Protein AF-A0A1H6V6Z2-F1 (afdb_monomer)

InterPro domains:
  IPR006120 Resolvase, HTH domain [PF02796] (132-165)

Foldseek 3Di:
DVVVVVVVVVVVVVVVVVVVVVVVVVVVVVVVCVVVCVVVPPPPPPPVVPPPPVLVLQQLVLLLADPVVLLVVVVVVVVVVDDLVVSCVSSVHDSVVSVVLVPDDPVVNCVVPPPPVVVVVVVQLVVLVVLLVVLCVCVVVPDDLVRSCVVSVHDSVVSVQSNDPPRDSDDPCVVPDDDDLCNVCVVVLVVCSSVPDDLVVSVVVVVVVPRPDDSVVSVVVSNVSSVVVVVVVD

Sequence (234 aa):
MQSLKKVIRLLIINKLLEFVLMILLKDYCKVFLMNYLHTRITIEADFVENVNLEEKSLQLQNRLLTLESKMEKAKELLQAGLNKHQIYKQLSIGFYVFNKLIGMAEDEQEAYFKNSGQAKHEEKTTRKLILIDEVRKAHNSGHSMRQIAKKFEISRQNVSRYLRDDVIVIHGSYGTKRKSILDSYLNGIDVLINQGYTCNRIEKIIRQKGCTGSSTLLRHYRSKLKKFYMKNII

Solvent-accessible surface area (backbone atoms only — not comparable to full-atom values): 13736 Å² total; per-residue (Å²): 118,69,65,62,56,52,53,53,50,51,54,50,51,52,54,51,50,52,51,52,51,50,52,52,48,52,54,49,51,50,53,51,48,51,57,54,44,66,71,68,53,74,71,74,70,75,67,70,80,77,62,52,68,62,58,58,49,50,45,51,53,39,67,46,50,42,73,66,61,48,48,53,51,46,52,54,42,47,74,73,69,52,55,71,73,57,50,32,62,62,50,70,44,58,66,68,60,50,53,54,56,72,70,43,56,70,71,55,45,53,61,69,68,51,54,66,71,58,54,53,48,52,53,53,48,53,55,51,50,54,51,35,52,51,52,43,51,43,43,75,73,69,46,50,62,69,57,48,19,65,75,69,77,43,54,57,66,55,48,59,49,49,67,42,93,82,61,71,87,69,60,90,63,64,91,63,75,81,90,53,86,58,63,88,45,42,74,63,48,51,53,42,50,75,74,62,55,50,71,72,58,50,49,54,56,45,41,76,72,69,51,86,67,59,75,64,58,57,52,53,49,52,58,48,48,22,55,50,56,55,69,74,75,113

Structure (mmCIF, N/CA/C/O backbone):
data_AF-A0A1H6V6Z2-F1
#
_entry.id   AF-A0A1H6V6Z2-F1
#
loop_
_atom_site.group_PDB
_atom_site.id
_atom_site.type_symbol
_atom_site.label_atom_id
_atom_site.label_alt_id
_atom_site.label_comp_id
_atom_site.label_asym_id
_atom_site.label_entity_id
_atom_site.label_seq_id
_atom_site.pdbx_PDB_ins_code
_atom_site.Cartn_x
_atom_site.Cartn_y
_atom_site.Cartn_z
_atom_site.occupancy
_atom_site.B_iso_or_equiv
_atom_site.auth_seq_id
_atom_site.auth_comp_id
_atom_site.auth_asym_id
_atom_site.auth_atom_id
_atom_site.pdbx_PDB_model_num
ATOM 1 N N . MET A 1 1 ? 15.887 30.435 73.845 1.00 57.19 1 MET A N 1
ATOM 2 C CA . MET A 1 1 ? 15.690 30.324 72.373 1.00 57.19 1 MET A CA 1
ATOM 3 C C . MET A 1 1 ? 15.500 28.892 71.846 1.00 57.19 1 MET A C 1
ATOM 5 O O . MET A 1 1 ? 14.792 28.733 70.858 1.00 57.19 1 MET A O 1
ATOM 9 N N . GLN A 1 2 ? 16.093 27.849 72.449 1.00 58.38 2 GLN A N 1
ATOM 10 C CA . GLN A 1 2 ? 15.950 26.456 71.971 1.00 58.38 2 GLN A CA 1
ATOM 11 C C . GLN A 1 2 ? 14.560 25.829 72.211 1.00 58.38 2 GLN A C 1
ATOM 13 O O . GLN A 1 2 ? 14.108 25.049 71.374 1.00 58.38 2 GLN A O 1
ATOM 18 N N . SER A 1 3 ? 13.849 26.192 73.287 1.00 64.38 3 SER A N 1
ATOM 19 C CA . SER A 1 3 ? 12.515 25.635 73.580 1.00 64.38 3 SER A CA 1
ATOM 20 C C . SER A 1 3 ? 11.451 26.082 72.569 1.00 64.38 3 SER A C 1
ATOM 22 O O . SER A 1 3 ? 10.705 25.251 72.060 1.00 64.38 3 SER A O 1
ATOM 24 N N . LEU A 1 4 ? 11.448 27.364 72.184 1.00 67.44 4 LEU A N 1
ATOM 25 C CA . LEU A 1 4 ? 10.490 27.925 71.223 1.00 67.44 4 LEU A CA 1
ATOM 26 C C . LEU A 1 4 ? 10.612 27.279 69.830 1.00 67.44 4 LEU A C 1
ATOM 28 O O . LEU A 1 4 ? 9.612 26.925 69.213 1.00 67.44 4 LEU A O 1
ATOM 32 N N . LYS A 1 5 ? 11.847 27.041 69.357 1.00 70.88 5 LYS A N 1
ATOM 33 C CA . LYS A 1 5 ? 12.103 26.344 68.080 1.00 70.88 5 LYS A CA 1
ATOM 34 C C . LYS A 1 5 ? 11.586 24.900 68.087 1.00 70.88 5 LYS A C 1
ATOM 36 O O . LYS A 1 5 ? 11.158 24.406 67.045 1.00 70.88 5 LYS A O 1
ATOM 41 N N . LYS A 1 6 ? 11.612 24.226 69.242 1.00 73.44 6 LYS A N 1
ATOM 42 C CA . LYS A 1 6 ? 11.109 22.852 69.400 1.00 73.44 6 LYS A CA 1
ATOM 43 C C . LYS A 1 6 ? 9.578 22.808 69.352 1.00 73.44 6 LYS A C 1
ATOM 45 O O . LYS A 1 6 ? 9.028 21.958 68.660 1.00 73.44 6 LYS A O 1
ATOM 50 N N . VAL A 1 7 ? 8.911 23.767 69.999 1.00 74.25 7 VAL A N 1
ATOM 51 C CA . VAL A 1 7 ? 7.443 23.914 69.968 1.00 74.25 7 VAL A CA 1
ATOM 52 C C . VAL A 1 7 ? 6.944 24.235 68.556 1.00 74.25 7 VAL A C 1
ATOM 54 O O . VAL A 1 7 ? 6.021 23.587 68.070 1.00 74.25 7 VAL A O 1
ATOM 57 N N . ILE A 1 8 ? 7.604 25.159 67.848 1.00 77.38 8 ILE A N 1
ATOM 58 C CA . ILE A 1 8 ? 7.244 25.504 66.463 1.00 77.38 8 ILE A CA 1
ATOM 59 C C . ILE A 1 8 ? 7.430 24.301 65.524 1.00 77.38 8 ILE A C 1
ATOM 61 O O . ILE A 1 8 ? 6.558 24.029 64.703 1.00 77.38 8 ILE A O 1
ATOM 65 N N . ARG A 1 9 ? 8.518 23.526 65.666 1.00 75.44 9 ARG A N 1
ATOM 66 C CA . ARG A 1 9 ? 8.711 22.291 64.880 1.00 75.44 9 ARG A CA 1
ATOM 67 C C . ARG A 1 9 ? 7.605 21.263 65.122 1.00 75.44 9 ARG A C 1
ATOM 69 O O . ARG A 1 9 ? 7.136 20.670 64.159 1.00 75.44 9 ARG A O 1
ATOM 76 N N . LEU A 1 10 ? 7.180 21.068 66.371 1.00 74.00 10 LEU A N 1
ATOM 77 C CA . LEU A 1 10 ? 6.092 20.143 66.709 1.00 74.00 10 LEU A CA 1
ATOM 78 C C . LEU A 1 10 ? 4.754 20.577 66.095 1.00 74.00 10 LEU A C 1
ATOM 80 O O . LEU A 1 10 ? 4.045 19.744 65.537 1.00 74.00 10 LEU A O 1
ATOM 84 N N . LEU A 1 11 ? 4.442 21.876 66.115 1.00 74.38 11 LEU A N 1
ATOM 85 C CA . LEU A 1 11 ? 3.233 22.416 65.482 1.00 74.38 11 LEU A CA 1
ATOM 86 C C . LEU A 1 11 ? 3.236 22.233 63.957 1.00 74.38 11 LEU A C 1
ATOM 88 O O . LEU A 1 11 ? 2.216 21.859 63.383 1.00 74.38 11 LEU A O 1
ATOM 92 N N . ILE A 1 12 ? 4.383 22.446 63.302 1.00 78.81 12 ILE A N 1
ATOM 93 C CA . ILE A 1 12 ? 4.530 22.238 61.853 1.00 78.81 12 ILE A CA 1
ATOM 94 C C . ILE A 1 12 ? 4.372 20.755 61.496 1.00 78.81 12 ILE A C 1
ATOM 96 O O . ILE A 1 12 ? 3.673 20.432 60.540 1.00 78.81 12 ILE A O 1
ATOM 100 N N . ILE A 1 13 ? 4.981 19.852 62.271 1.00 79.81 13 ILE A N 1
ATOM 101 C CA . ILE A 1 13 ? 4.858 18.403 62.055 1.00 79.81 13 ILE A CA 1
ATOM 102 C C . ILE A 1 13 ? 3.400 17.958 62.205 1.00 79.81 13 ILE A C 1
ATOM 104 O O . ILE A 1 13 ? 2.910 17.245 61.335 1.00 79.81 13 ILE A O 1
ATOM 108 N N . ASN A 1 14 ? 2.684 18.425 63.233 1.00 78.25 14 ASN A N 1
ATOM 109 C CA . ASN A 1 14 ? 1.263 18.106 63.409 1.00 78.25 14 ASN A CA 1
ATOM 110 C C . ASN A 1 14 ? 0.402 18.619 62.245 1.00 78.25 14 ASN A C 1
ATOM 112 O O . ASN A 1 14 ? -0.408 17.864 61.715 1.00 78.25 14 ASN A O 1
ATOM 116 N N . LYS A 1 15 ? 0.625 19.855 61.780 1.00 77.94 15 LYS A N 1
ATOM 117 C CA . LYS A 1 15 ? -0.070 20.414 60.604 1.00 77.94 15 LYS A CA 1
ATOM 118 C C . LYS A 1 15 ? 0.198 19.621 59.321 1.00 77.94 15 LYS A C 1
ATOM 120 O O . LYS A 1 15 ? -0.709 19.424 58.517 1.00 77.94 15 LYS A O 1
ATOM 125 N N . LEU A 1 16 ? 1.434 19.164 59.115 1.00 77.44 16 LEU A N 1
ATOM 126 C CA . LEU A 1 16 ? 1.786 18.317 57.972 1.00 77.44 16 LEU A CA 1
ATOM 127 C C . LEU A 1 16 ? 1.135 16.932 58.079 1.00 77.44 16 LEU A C 1
ATOM 129 O O . LEU A 1 16 ? 0.669 16.405 57.072 1.00 77.44 16 LEU A O 1
ATOM 133 N N . LEU A 1 17 ? 1.054 16.371 59.288 1.00 77.69 17 LEU A N 1
ATOM 134 C CA . LEU A 1 17 ? 0.390 15.094 59.541 1.00 77.69 17 LEU A CA 1
ATOM 135 C C . LEU A 1 17 ? -1.114 15.174 59.237 1.00 77.69 17 LEU A C 1
ATOM 137 O O . LEU A 1 17 ? -1.637 14.298 58.552 1.00 77.69 17 LEU A O 1
ATOM 141 N N . GLU A 1 18 ? -1.786 16.247 59.673 1.00 79.38 18 GLU A N 1
ATOM 142 C CA . GLU A 1 18 ? -3.191 16.535 59.340 1.00 79.38 18 GLU A CA 1
ATOM 143 C C . GLU A 1 18 ? -3.407 16.606 57.822 1.00 79.38 18 GLU A C 1
ATOM 145 O O . GLU A 1 18 ? -4.351 16.016 57.298 1.00 79.38 18 GLU A O 1
ATOM 150 N N . PHE A 1 19 ? -2.507 17.278 57.098 1.00 78.25 19 PHE A N 1
ATOM 151 C CA . PHE A 1 19 ? -2.602 17.417 55.644 1.00 78.25 19 PHE A CA 1
ATOM 152 C C . PHE A 1 19 ? -2.424 16.077 54.914 1.00 78.25 19 PHE A C 1
ATOM 154 O O . PHE A 1 19 ? -3.176 15.769 53.989 1.00 78.25 19 PHE A O 1
ATOM 161 N N . VAL A 1 20 ? -1.475 15.246 55.357 1.00 76.19 20 VAL A N 1
ATOM 162 C CA . VAL A 1 20 ? -1.258 13.896 54.809 1.00 76.19 20 VAL A CA 1
ATOM 163 C C . VAL A 1 20 ? -2.456 12.987 55.087 1.00 76.19 20 VAL A C 1
ATOM 165 O O . VAL A 1 20 ? -2.902 12.282 54.184 1.00 76.19 20 VAL A O 1
ATOM 168 N N . LEU A 1 21 ? -3.031 13.047 56.292 1.00 74.12 21 LEU A N 1
ATOM 169 C CA . LEU A 1 21 ? -4.271 12.341 56.638 1.00 74.12 21 LEU A CA 1
ATOM 170 C C . LEU A 1 21 ? -5.431 12.751 55.727 1.00 74.12 21 LEU A C 1
ATOM 172 O O . LEU A 1 21 ? -6.196 11.900 55.280 1.00 74.12 21 LEU A O 1
ATOM 176 N N . MET A 1 22 ? -5.528 14.037 55.392 1.00 74.50 22 MET A N 1
ATOM 177 C CA . MET A 1 22 ? -6.546 14.544 54.476 1.00 74.50 22 MET A CA 1
ATOM 178 C C . MET A 1 22 ? -6.357 14.046 53.033 1.00 74.50 22 MET A C 1
ATOM 180 O O . MET A 1 22 ? -7.340 13.722 52.364 1.00 74.50 22 MET A O 1
ATOM 184 N N . ILE A 1 23 ? -5.112 13.950 52.552 1.00 72.75 23 ILE A N 1
ATOM 185 C CA . ILE A 1 23 ? -4.794 13.371 51.233 1.00 72.75 23 ILE A CA 1
ATOM 186 C C . ILE A 1 23 ? -5.150 11.883 51.206 1.00 72.75 23 ILE A C 1
ATOM 188 O O . ILE A 1 23 ? -5.848 11.437 50.296 1.00 72.75 23 ILE A O 1
ATOM 192 N N . LEU A 1 24 ? -4.739 11.135 52.233 1.00 75.44 24 LEU A N 1
ATOM 193 C CA . LEU A 1 24 ? -5.040 9.708 52.364 1.00 75.44 24 LEU A CA 1
ATOM 194 C C . LEU A 1 24 ? -6.549 9.453 52.419 1.00 75.44 24 LEU A C 1
ATOM 196 O O . LEU A 1 24 ? -7.043 8.543 51.756 1.00 75.44 24 LEU A O 1
ATOM 200 N N . LEU A 1 25 ? -7.295 10.286 53.149 1.00 80.88 25 LEU A N 1
ATOM 201 C CA . LEU A 1 25 ? -8.751 10.204 53.204 1.00 80.88 25 LEU A CA 1
ATOM 202 C C . LEU A 1 25 ? -9.379 10.481 51.834 1.00 80.88 25 LEU A C 1
ATOM 204 O O . LEU A 1 25 ? -10.297 9.774 51.433 1.00 80.88 25 LEU A O 1
ATOM 208 N N . LYS A 1 26 ? -8.877 11.467 51.081 1.00 82.06 26 LYS A N 1
ATOM 209 C CA . LYS A 1 26 ? -9.370 11.774 49.731 1.00 82.06 26 LYS A CA 1
ATOM 210 C C . LYS A 1 26 ? -9.155 10.605 48.768 1.00 82.06 26 LYS A C 1
ATOM 212 O O . LYS A 1 26 ? -10.071 10.264 48.017 1.00 82.06 26 LYS A O 1
ATOM 217 N N . ASP A 1 27 ? -7.977 9.990 48.796 1.00 74.62 27 ASP A N 1
ATOM 218 C CA . ASP A 1 27 ? -7.656 8.850 47.936 1.00 74.62 27 ASP A CA 1
ATOM 219 C C . ASP A 1 27 ? -8.472 7.613 48.322 1.00 74.62 27 ASP A C 1
ATOM 221 O O . ASP A 1 27 ? -9.031 6.945 47.448 1.00 74.62 27 ASP A O 1
ATOM 225 N N . TYR A 1 28 ? -8.644 7.368 49.623 1.00 79.12 28 TYR A N 1
ATOM 226 C CA . TYR A 1 28 ? -9.500 6.297 50.122 1.00 79.12 28 TYR A CA 1
ATOM 227 C C . TYR A 1 28 ? -10.966 6.510 49.731 1.00 79.12 28 TYR A C 1
ATOM 229 O O . TYR A 1 28 ? -11.583 5.615 49.158 1.00 79.12 28 TYR A O 1
ATOM 237 N N . CYS A 1 29 ? -11.511 7.711 49.946 1.00 75.31 29 CYS A N 1
ATOM 238 C CA . CYS A 1 29 ? -12.869 8.067 49.537 1.00 75.31 29 CYS A CA 1
ATOM 239 C C . CYS A 1 29 ? -13.063 7.908 48.025 1.00 75.31 29 CYS A C 1
ATOM 241 O O . CYS A 1 29 ? -14.100 7.413 47.595 1.00 75.31 29 CYS A O 1
ATOM 243 N N . LYS A 1 30 ? -12.067 8.263 47.203 1.00 77.81 30 LYS A N 1
ATOM 244 C CA . LYS A 1 30 ? -12.129 8.090 45.746 1.00 77.81 30 LYS A CA 1
ATOM 245 C C . LYS A 1 30 ? -12.196 6.615 45.345 1.00 77.81 30 LYS A C 1
ATOM 247 O O . LYS A 1 30 ? -13.029 6.258 44.517 1.00 77.81 30 LYS A O 1
ATOM 252 N N . VAL A 1 31 ? -11.340 5.767 45.914 1.00 79.00 31 VAL A N 1
ATOM 253 C CA . VAL A 1 31 ? -11.326 4.320 45.628 1.00 79.00 31 VAL A CA 1
ATOM 254 C C . VAL A 1 31 ? -12.599 3.650 46.145 1.00 79.00 31 VAL A C 1
ATOM 256 O O . VAL A 1 31 ? -13.205 2.848 45.436 1.00 79.00 31 VAL A O 1
ATOM 259 N N . PHE A 1 32 ? -13.046 4.025 47.343 1.00 79.50 32 PHE A N 1
ATOM 260 C CA . PHE A 1 32 ? -14.281 3.533 47.943 1.00 79.50 32 PHE A CA 1
ATOM 261 C C . PHE A 1 32 ? -15.508 3.905 47.102 1.00 79.50 32 PHE A C 1
ATOM 263 O O . PHE A 1 32 ? -16.297 3.027 46.763 1.00 79.50 32 PHE A O 1
ATOM 270 N N . LEU A 1 33 ? -15.637 5.174 46.694 1.00 77.88 33 LEU A N 1
ATOM 271 C CA . LEU A 1 33 ? -16.719 5.628 45.817 1.00 77.88 33 LEU A CA 1
ATOM 272 C C . LEU A 1 33 ? -16.669 4.927 44.459 1.00 77.88 33 LEU A C 1
ATOM 274 O O . LEU A 1 33 ? -17.704 4.483 43.982 1.00 77.88 33 LEU A O 1
ATOM 278 N N . MET A 1 34 ? -15.489 4.765 43.854 1.00 73.81 34 MET A N 1
ATOM 279 C CA . MET A 1 34 ? -15.358 4.033 42.590 1.00 73.81 34 MET A CA 1
ATOM 280 C C . MET A 1 34 ? -15.843 2.586 42.724 1.00 73.81 34 MET A C 1
ATOM 282 O O . MET A 1 34 ? -16.646 2.150 41.911 1.00 73.81 34 MET A O 1
ATOM 286 N N . ASN A 1 35 ? -15.449 1.861 43.773 1.00 73.38 35 ASN A N 1
ATOM 287 C CA . ASN A 1 35 ? -15.881 0.474 43.970 1.00 73.38 35 ASN A CA 1
ATOM 288 C C . ASN A 1 35 ? -17.372 0.351 44.324 1.00 73.38 35 ASN A C 1
ATOM 290 O O . ASN A 1 35 ? -18.051 -0.551 43.830 1.00 73.38 35 ASN A O 1
ATOM 294 N N . TYR A 1 36 ? -17.896 1.252 45.156 1.00 73.38 36 TYR A N 1
ATOM 295 C CA . TYR A 1 36 ? -19.292 1.226 45.598 1.00 73.38 36 TYR A CA 1
ATOM 296 C C . TYR A 1 36 ? -20.265 1.668 44.495 1.00 73.38 36 TYR A C 1
ATOM 298 O O . TYR A 1 36 ? -21.331 1.081 44.323 1.00 73.38 36 TYR A O 1
ATOM 306 N N . LEU A 1 37 ? -19.894 2.677 43.700 1.00 66.69 37 LEU A N 1
ATOM 307 C CA . LEU A 1 37 ? -20.702 3.138 42.570 1.00 66.69 37 LEU A CA 1
ATOM 308 C C . LEU A 1 37 ? -20.630 2.154 41.398 1.00 66.69 37 LEU A C 1
ATOM 310 O O . LEU A 1 37 ? -21.652 1.879 40.788 1.00 66.69 37 LEU A O 1
ATOM 314 N N . HIS A 1 38 ? -19.478 1.543 41.115 1.00 56.97 38 HIS A N 1
ATOM 315 C CA . HIS A 1 38 ? -19.361 0.568 40.021 1.00 56.97 38 HIS A CA 1
ATOM 316 C C . HIS A 1 38 ? -20.129 -0.743 40.289 1.00 56.97 38 HIS A C 1
ATOM 318 O O . HIS A 1 38 ? -20.440 -1.474 39.351 1.00 56.97 38 HIS A O 1
ATOM 324 N N . THR A 1 39 ? -20.441 -1.042 41.556 1.00 57.41 39 THR A N 1
ATOM 325 C CA . THR A 1 39 ? -21.249 -2.207 41.960 1.00 57.41 39 THR A CA 1
ATOM 326 C C . THR A 1 39 ? -22.745 -1.909 42.076 1.00 57.41 39 THR A C 1
ATOM 328 O O . THR A 1 39 ? -23.539 -2.838 41.956 1.00 57.41 39 THR A O 1
ATOM 331 N N . ARG A 1 40 ? -23.150 -0.646 42.288 1.00 52.38 40 ARG A N 1
ATOM 332 C CA . ARG A 1 40 ? -24.568 -0.249 42.431 1.00 52.38 40 ARG A CA 1
ATOM 333 C C . ARG A 1 40 ? -25.151 0.503 41.246 1.00 52.38 40 ARG A C 1
ATOM 335 O O . ARG A 1 40 ? -26.365 0.518 41.087 1.00 52.38 40 ARG A O 1
ATOM 342 N N . ILE A 1 41 ? -24.314 1.119 40.423 1.00 51.19 41 ILE A N 1
ATOM 343 C CA . ILE A 1 41 ? -24.735 1.702 39.160 1.00 51.19 41 ILE A CA 1
ATOM 344 C C . ILE A 1 41 ? -24.571 0.617 38.094 1.00 51.19 41 ILE A C 1
ATOM 346 O O . ILE A 1 41 ? -23.624 0.614 37.309 1.00 51.19 41 ILE A O 1
ATOM 350 N N . THR A 1 42 ? -25.525 -0.308 38.030 1.00 45.88 42 THR A N 1
ATOM 351 C CA . THR A 1 42 ? -25.951 -0.781 36.715 1.00 45.88 42 THR A CA 1
ATOM 352 C C . THR A 1 42 ? -26.569 0.431 36.046 1.00 45.88 42 THR A C 1
ATOM 354 O O . THR A 1 42 ? -27.730 0.757 36.275 1.00 45.88 42 THR A O 1
ATOM 357 N N . ILE A 1 43 ? -25.752 1.157 35.278 1.00 50.28 43 ILE A N 1
ATOM 358 C CA . ILE A 1 43 ? -26.292 1.999 34.224 1.00 50.28 43 ILE A CA 1
ATOM 359 C C . ILE A 1 43 ? -26.960 0.963 33.333 1.00 50.28 43 ILE A C 1
ATOM 361 O O . ILE A 1 43 ? -26.282 0.274 32.567 1.00 50.28 43 ILE A O 1
ATOM 365 N N . GLU A 1 44 ? -28.270 0.782 33.491 1.00 45.50 44 GLU A N 1
ATOM 366 C CA . GLU A 1 44 ? -29.082 0.500 32.327 1.00 45.50 44 GLU A CA 1
ATOM 367 C C . GLU A 1 44 ? -28.706 1.635 31.398 1.00 45.50 44 GLU A C 1
ATOM 369 O O . GLU A 1 44 ? -29.090 2.791 31.572 1.00 45.50 44 GLU A O 1
ATOM 374 N N . ALA A 1 45 ? -27.763 1.338 30.506 1.00 37.56 45 ALA A N 1
ATOM 375 C CA . ALA A 1 45 ? -27.676 2.101 29.308 1.00 37.56 45 ALA A CA 1
ATOM 376 C C . ALA A 1 45 ? -29.051 1.844 28.713 1.00 37.56 45 ALA A C 1
ATOM 378 O O . ALA A 1 45 ? -29.249 0.863 27.998 1.00 37.56 45 ALA A O 1
ATOM 379 N N . ASP A 1 46 ? -29.970 2.763 28.983 1.00 38.28 46 ASP A N 1
ATOM 380 C CA . ASP A 1 46 ? -30.700 3.396 27.918 1.00 38.28 46 ASP A CA 1
ATOM 381 C C . ASP A 1 46 ? -29.621 3.775 26.898 1.00 38.28 46 ASP A C 1
ATOM 383 O O . ASP A 1 46 ? -29.105 4.893 26.824 1.00 38.28 46 ASP A O 1
ATOM 387 N N . PHE A 1 47 ? -29.190 2.769 26.129 1.00 40.00 47 PHE A N 1
ATOM 388 C CA . PHE A 1 47 ? -28.879 2.946 24.747 1.00 40.00 47 PHE A CA 1
ATOM 389 C C . PHE A 1 47 ? -30.129 3.648 24.268 1.00 40.00 47 PHE A C 1
ATOM 391 O O . PHE A 1 47 ? -31.150 3.033 23.980 1.00 40.00 47 PHE A O 1
ATOM 398 N N . VAL A 1 48 ? -30.055 4.972 24.258 1.00 39.56 48 VAL A N 1
ATOM 399 C CA . VAL A 1 48 ? -30.827 5.761 23.340 1.00 39.56 48 VAL A CA 1
ATOM 400 C C . VAL A 1 48 ? -30.387 5.214 21.986 1.00 39.56 48 VAL A C 1
ATOM 402 O O . VAL A 1 48 ? -29.435 5.688 21.365 1.00 39.56 48 VAL A O 1
ATOM 405 N N . GLU A 1 49 ? -31.048 4.142 21.549 1.00 40.00 49 GLU A N 1
ATOM 406 C CA . GLU A 1 49 ? -31.114 3.662 20.179 1.00 40.00 49 GLU A CA 1
ATOM 407 C C . GLU A 1 49 ? -31.911 4.687 19.368 1.00 40.00 49 GLU A C 1
ATOM 409 O O . GLU A 1 49 ? -32.833 4.369 18.643 1.00 40.00 49 GLU A O 1
ATOM 414 N N . ASN A 1 50 ? -31.528 5.956 19.479 1.00 44.91 50 ASN A N 1
ATOM 415 C CA . ASN A 1 50 ? -31.703 6.934 18.424 1.00 44.91 50 ASN A CA 1
ATOM 416 C C . ASN A 1 50 ? -30.324 7.255 17.836 1.00 44.91 50 ASN A C 1
ATOM 418 O O . ASN A 1 50 ? -30.033 8.387 17.467 1.00 44.91 50 ASN A O 1
ATOM 422 N N . VAL A 1 51 ? -29.438 6.255 17.758 1.00 44.66 51 VAL A N 1
ATOM 423 C CA . VAL A 1 51 ? -28.378 6.278 16.750 1.00 44.66 51 VAL A CA 1
ATOM 424 C C . VAL A 1 51 ? -29.011 5.684 15.508 1.00 44.66 51 VAL A C 1
ATOM 426 O O . VAL A 1 51 ? -29.189 4.468 15.439 1.00 44.66 51 VAL A O 1
ATOM 429 N N . ASN A 1 52 ? -29.378 6.553 14.567 1.00 51.88 52 ASN A N 1
ATOM 430 C CA . ASN A 1 52 ? -29.921 6.158 13.277 1.00 51.88 52 ASN A CA 1
ATOM 431 C C . ASN A 1 52 ? -29.045 5.024 12.704 1.00 51.88 52 ASN A C 1
ATOM 433 O O . ASN A 1 52 ? -27.822 5.167 12.585 1.00 51.88 52 ASN A O 1
ATOM 437 N N . LEU A 1 53 ? -29.648 3.865 12.423 1.00 56.06 53 LEU A N 1
ATOM 438 C CA . LEU A 1 53 ? -28.948 2.690 11.887 1.00 56.06 53 LEU A CA 1
ATOM 439 C C . LEU A 1 53 ? -28.144 3.063 10.630 1.00 56.06 53 LEU A C 1
ATOM 441 O O . LEU A 1 53 ? -27.041 2.549 10.419 1.00 56.06 53 LEU A O 1
ATOM 445 N N . GLU A 1 54 ? -28.641 4.042 9.872 1.00 56.84 54 GLU A N 1
ATOM 446 C CA . GLU A 1 54 ? -27.967 4.660 8.734 1.00 56.84 54 GLU A CA 1
ATOM 447 C C . GLU A 1 54 ? -26.652 5.346 9.129 1.00 56.84 54 GLU A C 1
ATOM 449 O O . GLU A 1 54 ? -25.622 5.059 8.526 1.00 56.84 54 GLU A O 1
ATOM 454 N N . GLU A 1 55 ? -26.614 6.172 10.17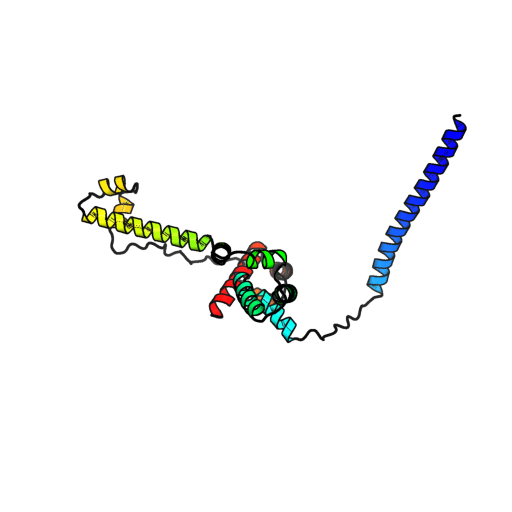9 1.00 56.38 55 GLU A N 1
ATOM 455 C CA . GLU A 1 55 ? -25.380 6.835 10.633 1.00 56.38 55 GLU A CA 1
ATOM 456 C C . GLU A 1 55 ? -24.322 5.830 11.103 1.00 56.38 55 GLU A C 1
ATOM 458 O O . GLU A 1 55 ? -23.131 5.980 10.810 1.00 56.38 55 GLU A O 1
ATOM 463 N N . LYS A 1 56 ? -24.742 4.766 11.797 1.00 58.88 56 LYS A N 1
ATOM 464 C CA . LYS A 1 56 ? -23.850 3.682 12.241 1.00 58.88 56 LYS A CA 1
ATOM 465 C C . LYS A 1 56 ? -23.280 2.922 11.040 1.00 58.88 56 LYS A C 1
ATOM 467 O O . LYS A 1 56 ? -22.081 2.633 11.005 1.00 58.88 56 LYS A O 1
ATOM 472 N N . SER A 1 57 ? -24.118 2.650 10.038 1.00 61.78 57 SER A N 1
ATOM 473 C CA . SER A 1 57 ? -23.718 2.012 8.780 1.00 61.78 57 SER A CA 1
ATOM 474 C C . SER A 1 57 ? -22.746 2.886 7.974 1.00 61.78 57 SER A C 1
ATOM 476 O O . SER A 1 57 ? -21.698 2.400 7.549 1.00 61.78 57 SER A O 1
ATOM 478 N N . LEU A 1 58 ? -23.003 4.194 7.877 1.00 64.50 58 LEU A N 1
ATOM 479 C CA . LEU A 1 58 ? -22.159 5.169 7.184 1.00 64.50 58 LEU A CA 1
ATOM 480 C C . LEU A 1 58 ? -20.806 5.335 7.881 1.00 64.50 58 LEU A C 1
ATOM 482 O O . LEU A 1 58 ? -19.768 5.377 7.225 1.00 64.50 58 LEU A O 1
ATOM 486 N N . GLN A 1 59 ? -20.770 5.361 9.214 1.00 66.94 59 GLN A N 1
ATOM 487 C CA . GLN A 1 59 ? -19.516 5.389 9.971 1.00 66.94 59 GLN A CA 1
ATOM 488 C C . GLN A 1 59 ? -18.697 4.103 9.785 1.00 66.94 59 GLN A C 1
ATOM 490 O O . GLN A 1 59 ? -17.466 4.159 9.684 1.00 66.94 59 GLN A O 1
ATOM 495 N N . LEU A 1 60 ? -19.354 2.941 9.718 1.00 67.31 60 LEU A N 1
ATOM 496 C CA . LEU A 1 60 ? -18.701 1.664 9.418 1.00 67.31 60 LEU A CA 1
ATOM 497 C C . LEU A 1 60 ? -18.143 1.648 7.989 1.00 67.31 60 LEU A C 1
ATOM 499 O O . LEU A 1 60 ? -16.972 1.310 7.804 1.00 67.31 60 LEU A O 1
ATOM 503 N N . GLN A 1 61 ? -18.913 2.111 7.005 1.00 71.19 61 GLN A N 1
ATOM 504 C CA . GLN A 1 61 ? -18.462 2.274 5.621 1.00 71.19 61 GLN A CA 1
ATOM 505 C C . GLN A 1 61 ? -17.283 3.254 5.528 1.00 71.19 61 GLN A C 1
ATOM 507 O O . GLN A 1 61 ? -16.241 2.930 4.955 1.00 71.19 61 GLN A O 1
ATOM 512 N N . ASN A 1 62 ? -17.361 4.402 6.204 1.00 76.06 62 ASN A N 1
ATOM 513 C CA . ASN A 1 62 ? -16.287 5.395 6.255 1.00 76.06 62 ASN A CA 1
ATOM 514 C C . ASN A 1 62 ? -15.014 4.847 6.913 1.00 76.06 62 ASN A C 1
ATOM 516 O O . ASN A 1 62 ? -13.912 5.318 6.634 1.00 76.06 62 ASN A O 1
ATOM 520 N N . ARG A 1 63 ? -15.090 3.824 7.770 1.00 73.88 63 ARG A N 1
ATOM 521 C CA . ARG A 1 63 ? -13.890 3.160 8.310 1.00 73.88 63 ARG A CA 1
ATOM 522 C C . ARG A 1 63 ? -13.172 2.291 7.279 1.00 73.88 63 ARG A C 1
ATOM 524 O O . ARG A 1 63 ? -11.964 2.075 7.450 1.00 73.88 63 ARG A O 1
ATOM 531 N N . LEU A 1 64 ? -13.869 1.816 6.250 1.00 74.94 64 LEU A N 1
ATOM 532 C CA . LEU A 1 64 ? -13.317 1.001 5.164 1.00 74.94 64 LEU A CA 1
ATOM 533 C C . LEU A 1 64 ? -12.672 1.849 4.059 1.00 74.94 64 LEU A C 1
ATOM 535 O O . LEU A 1 64 ? -11.746 1.370 3.410 1.00 74.94 64 LEU A O 1
ATOM 539 N N . LEU A 1 65 ? -13.070 3.117 3.918 1.00 80.06 65 LEU A N 1
ATOM 540 C CA . LEU A 1 65 ? -12.468 4.051 2.960 1.00 80.06 65 LEU A CA 1
ATOM 541 C C . LEU A 1 65 ? -10.979 4.324 3.257 1.00 80.06 65 LEU A C 1
ATOM 543 O O . LEU A 1 65 ? -10.543 4.385 4.421 1.00 80.06 65 LEU A O 1
ATOM 547 N N . THR A 1 66 ? -10.196 4.511 2.192 1.00 83.19 66 THR A N 1
ATOM 548 C CA . THR A 1 66 ? -8.819 5.027 2.262 1.00 83.19 66 THR A CA 1
ATOM 549 C C . THR A 1 66 ? -8.822 6.511 2.627 1.00 83.19 66 THR A C 1
ATOM 551 O O . THR A 1 66 ? -9.853 7.172 2.582 1.00 83.19 66 THR A O 1
ATOM 554 N N . LEU A 1 67 ? -7.669 7.045 3.044 1.00 83.38 67 LEU A N 1
ATOM 555 C CA . LEU A 1 67 ? -7.566 8.475 3.348 1.00 83.38 67 LEU A CA 1
ATOM 556 C C . LEU A 1 67 ? -7.823 9.330 2.098 1.00 83.38 67 LEU A C 1
ATOM 558 O O . LEU A 1 67 ? -8.570 10.289 2.190 1.00 83.38 67 LEU A O 1
ATOM 562 N N . GLU A 1 68 ? -7.270 8.924 0.957 1.00 83.50 68 GLU A N 1
ATOM 563 C CA . GLU A 1 68 ? -7.453 9.545 -0.363 1.00 83.50 68 GLU A CA 1
ATOM 564 C C . GLU A 1 68 ? -8.934 9.690 -0.740 1.00 83.50 68 GLU A C 1
ATOM 566 O O . GLU A 1 68 ? -9.424 10.805 -0.873 1.00 83.50 68 GLU A O 1
ATOM 571 N N . SER A 1 69 ? -9.694 8.590 -0.739 1.00 81.00 69 SER A N 1
ATOM 572 C CA . SER A 1 69 ? -11.126 8.629 -1.071 1.00 81.00 69 SER A CA 1
ATOM 573 C C . SER A 1 69 ? -11.954 9.447 -0.076 1.00 81.00 69 SER A C 1
ATOM 575 O O . SER A 1 69 ? -12.929 10.103 -0.439 1.00 81.00 69 SER A O 1
ATOM 577 N N . LYS A 1 70 ? -11.567 9.468 1.206 1.00 85.94 70 LYS A N 1
ATOM 578 C CA . LYS A 1 70 ? -12.216 10.381 2.155 1.00 85.94 70 LYS A CA 1
ATOM 579 C C . LYS A 1 70 ? -11.934 11.842 1.817 1.00 85.94 70 LYS A C 1
ATOM 581 O O . LYS A 1 70 ? -12.792 12.671 2.084 1.00 85.94 70 LYS A O 1
ATOM 586 N N . MET A 1 71 ? -10.762 12.169 1.276 1.00 86.12 71 MET A N 1
ATOM 587 C CA . MET A 1 71 ? -10.461 13.535 0.853 1.00 86.12 71 MET A CA 1
ATOM 588 C C . MET A 1 71 ? -11.241 13.926 -0.402 1.00 86.12 71 MET A C 1
ATOM 590 O O . MET A 1 71 ? -11.718 15.052 -0.458 1.00 86.12 71 MET A O 1
ATOM 594 N N . GLU A 1 72 ? -11.443 13.012 -1.351 1.00 86.44 72 GLU A N 1
ATOM 595 C CA . GLU A 1 72 ? -12.326 13.239 -2.508 1.00 86.44 72 GLU A CA 1
ATOM 596 C C . GLU A 1 72 ? -13.752 13.562 -2.049 1.00 86.44 72 GLU A C 1
ATOM 598 O O . GLU A 1 72 ? -14.266 14.640 -2.338 1.00 86.44 72 GLU A O 1
ATOM 603 N N . LYS A 1 73 ? -14.333 12.715 -1.188 1.00 86.38 73 LYS A N 1
ATOM 604 C CA . LYS A 1 73 ? -15.644 12.995 -0.576 1.00 86.38 73 LYS A CA 1
ATOM 605 C C . LYS A 1 73 ? -15.647 14.288 0.235 1.00 86.38 73 LYS A C 1
ATOM 607 O O . LYS A 1 73 ? -16.642 14.999 0.267 1.00 86.38 73 LYS A O 1
ATOM 612 N N . ALA A 1 74 ? -14.551 14.618 0.914 1.00 86.56 74 ALA A N 1
ATOM 613 C CA . ALA A 1 74 ? -14.447 15.888 1.624 1.00 86.56 74 ALA A CA 1
ATOM 614 C C . ALA A 1 74 ? -14.487 17.089 0.669 1.00 86.56 74 ALA A C 1
ATOM 616 O O . ALA A 1 74 ? -15.113 18.087 1.016 1.00 86.56 74 ALA A O 1
ATOM 617 N N . LYS A 1 75 ? -13.852 17.003 -0.510 1.00 87.06 75 LYS A N 1
ATOM 618 C CA . LYS A 1 75 ? -13.919 18.041 -1.552 1.00 87.06 75 LYS A CA 1
ATOM 619 C C . LYS A 1 75 ? -15.359 18.206 -2.053 1.00 87.06 75 LYS A C 1
ATOM 621 O O . LYS A 1 75 ? -15.842 19.333 -2.093 1.00 87.06 75 LYS A O 1
ATOM 626 N N . GLU A 1 76 ? -16.067 17.109 -2.325 1.00 88.00 76 GLU A N 1
ATOM 627 C CA . GLU A 1 76 ? -17.489 17.129 -2.716 1.00 88.00 76 GLU A CA 1
ATOM 628 C C . GLU A 1 76 ? -18.374 17.782 -1.640 1.00 88.00 76 GLU A C 1
ATOM 630 O O . GLU A 1 76 ? -19.166 18.678 -1.924 1.00 88.00 76 GLU A O 1
ATOM 635 N N . LEU A 1 77 ? -18.202 17.393 -0.371 1.00 88.00 77 LEU A N 1
ATOM 636 C CA . LEU A 1 77 ? -18.978 17.945 0.747 1.00 88.00 77 LEU A CA 1
ATOM 637 C C . LEU A 1 77 ? -18.654 19.426 1.012 1.00 88.00 77 LEU A C 1
ATOM 639 O O . LEU A 1 77 ? -19.529 20.182 1.431 1.00 88.00 77 LEU A O 1
ATOM 643 N N . LEU A 1 78 ? -17.417 19.860 0.753 1.00 87.50 78 LEU A N 1
ATOM 644 C CA . LEU A 1 78 ? -17.039 21.274 0.807 1.00 87.50 78 LEU A CA 1
ATOM 645 C C . LEU A 1 78 ? -17.710 22.082 -0.308 1.00 87.50 78 LEU A C 1
ATOM 647 O O . LEU A 1 78 ? -18.196 23.178 -0.036 1.00 87.50 78 LEU A O 1
ATOM 651 N N . GLN A 1 79 ? -17.775 21.543 -1.530 1.00 86.50 79 GLN A N 1
ATOM 652 C CA . GLN A 1 79 ? -18.509 22.166 -2.639 1.00 86.50 79 GLN A CA 1
ATOM 653 C C . GLN A 1 79 ? -20.011 22.262 -2.339 1.00 86.50 79 GLN A C 1
ATOM 655 O O . GLN A 1 79 ? -20.639 23.260 -2.679 1.00 86.50 79 GLN A O 1
ATOM 660 N N . ALA A 1 80 ? -20.567 21.280 -1.624 1.00 86.94 80 ALA A N 1
ATOM 661 C CA . ALA A 1 80 ? -21.947 21.295 -1.137 1.00 86.94 80 ALA A CA 1
ATOM 662 C C . ALA A 1 80 ? -22.199 22.269 0.039 1.00 86.94 80 ALA A C 1
ATOM 664 O O . ALA A 1 80 ? -23.323 22.357 0.531 1.00 86.94 80 ALA A O 1
ATOM 665 N N . GLY A 1 81 ? -21.181 23.002 0.507 1.00 85.62 81 GLY A N 1
ATOM 666 C CA . GLY A 1 81 ? -21.323 24.053 1.522 1.00 85.62 81 GLY A CA 1
ATOM 667 C C . GLY A 1 81 ? -21.324 23.572 2.978 1.00 85.62 81 GLY A C 1
ATOM 668 O O . GLY A 1 81 ? -21.674 24.340 3.875 1.00 85.62 81 GLY A O 1
ATOM 669 N N . LEU A 1 82 ? -20.929 22.324 3.254 1.00 85.56 82 LEU A N 1
ATOM 670 C CA . LEU A 1 82 ? -20.861 21.803 4.623 1.00 85.56 82 LEU A CA 1
ATOM 671 C C . LEU A 1 82 ? -19.692 22.396 5.418 1.00 85.56 82 LEU A C 1
ATOM 673 O O . LEU A 1 82 ? -18.607 22.676 4.901 1.00 85.56 82 LEU A O 1
ATOM 677 N N . ASN A 1 83 ? -19.885 22.527 6.732 1.00 88.38 83 ASN A N 1
ATOM 678 C CA . ASN A 1 83 ? -18.840 23.031 7.613 1.00 88.38 83 ASN A CA 1
ATOM 679 C C . ASN A 1 83 ? -17.703 22.004 7.740 1.00 88.38 83 ASN A C 1
ATOM 681 O O . ASN A 1 83 ? -17.938 20.835 8.059 1.00 88.38 83 ASN A O 1
ATOM 685 N N . LYS A 1 84 ? -16.454 22.471 7.612 1.00 85.75 84 LYS A N 1
ATOM 686 C CA . LYS A 1 84 ? -15.220 21.709 7.875 1.00 85.75 84 LYS A CA 1
ATOM 687 C C . LYS A 1 84 ? -15.323 20.820 9.120 1.00 85.75 84 LYS A C 1
ATOM 689 O O . LYS A 1 84 ? -14.898 19.666 9.083 1.00 85.75 84 LYS A O 1
ATOM 694 N N . HIS A 1 85 ? -15.916 21.332 10.201 1.00 84.94 85 HIS A N 1
ATOM 695 C CA . HIS A 1 85 ? -16.065 20.595 11.455 1.00 84.94 85 HIS A CA 1
ATOM 696 C C . HIS A 1 85 ? -16.990 19.371 11.350 1.00 84.94 85 HIS A C 1
ATOM 698 O O . HIS A 1 85 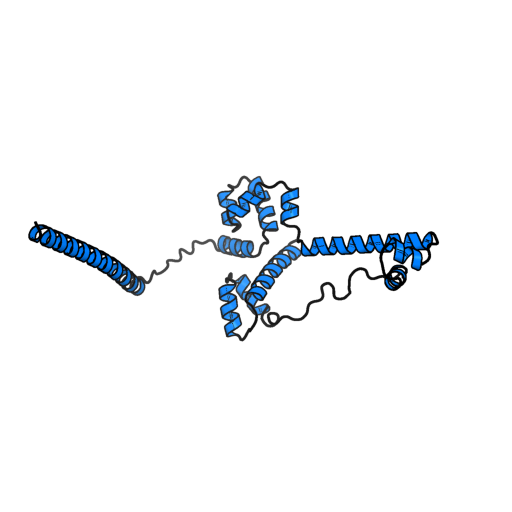? -16.718 18.318 11.929 1.00 84.94 85 HIS A O 1
ATOM 704 N N . GLN A 1 86 ? -18.083 19.489 10.599 1.00 84.31 86 GLN A N 1
ATOM 705 C CA . GLN A 1 86 ? -19.019 18.387 10.373 1.00 84.31 86 GLN A CA 1
ATOM 706 C C . GLN A 1 86 ? -18.384 17.317 9.479 1.00 84.31 86 GLN A C 1
ATOM 708 O O . GLN A 1 86 ? -18.472 16.127 9.784 1.00 84.31 86 GLN A O 1
ATOM 713 N N . ILE A 1 87 ? -17.656 17.747 8.445 1.00 86.31 87 ILE A N 1
ATOM 714 C CA . ILE A 1 87 ? -17.042 16.866 7.447 1.00 86.31 87 ILE A CA 1
ATOM 715 C C . ILE A 1 87 ? -16.016 15.920 8.084 1.00 86.31 87 ILE A C 1
ATOM 717 O O . ILE A 1 87 ? -16.119 14.702 7.918 1.00 86.31 87 ILE A O 1
ATOM 721 N N . TYR A 1 88 ? -15.044 16.427 8.857 1.00 84.50 88 TYR A N 1
ATOM 722 C CA . TYR A 1 88 ? -14.023 15.538 9.432 1.00 84.50 88 TYR A CA 1
ATOM 723 C C . TYR A 1 88 ? -14.623 14.546 10.444 1.00 84.50 88 TYR A C 1
ATOM 725 O O . TYR A 1 88 ? -14.149 13.409 10.542 1.00 84.50 88 TYR A O 1
ATOM 733 N N . LYS A 1 89 ? -15.681 14.949 11.170 1.00 85.19 89 LYS A N 1
ATOM 734 C CA . LYS A 1 89 ? -16.399 14.092 12.126 1.00 85.19 89 LYS A CA 1
ATOM 735 C C . LYS A 1 89 ? -17.149 12.976 11.396 1.00 85.19 89 LYS A C 1
ATOM 737 O O . LYS A 1 89 ? -16.981 11.809 11.747 1.00 85.19 89 LYS A O 1
ATOM 742 N N . GLN A 1 90 ? -17.894 13.315 10.344 1.00 85.00 90 GLN A N 1
ATOM 743 C CA . GLN A 1 90 ? -18.636 12.359 9.517 1.00 85.00 90 GLN A CA 1
ATOM 744 C C . GLN A 1 90 ? -17.702 11.353 8.829 1.00 85.00 90 GLN A C 1
ATOM 746 O O . GLN A 1 90 ? -17.931 10.143 8.875 1.00 85.00 90 GLN A O 1
ATOM 751 N N . LEU A 1 91 ? -16.593 11.830 8.258 1.00 83.75 91 LEU A N 1
ATOM 752 C CA . LEU A 1 91 ? -15.620 10.995 7.548 1.00 83.75 91 LEU A CA 1
ATOM 753 C C . LEU A 1 91 ? -14.644 10.260 8.481 1.00 83.75 91 LEU A C 1
ATOM 755 O O . LEU A 1 91 ? -13.843 9.437 8.021 1.00 83.75 91 LEU A O 1
ATOM 759 N N . SER A 1 92 ? -14.703 10.512 9.794 1.00 83.94 92 SER A N 1
ATOM 760 C CA . SER A 1 92 ? -13.764 9.969 10.784 1.00 83.94 92 SER A CA 1
ATOM 761 C C . SER A 1 92 ? -12.297 10.215 10.390 1.00 83.94 92 SER A C 1
ATOM 763 O O . SER A 1 92 ? -11.482 9.284 10.376 1.00 83.94 92 SER A O 1
ATOM 765 N N . ILE A 1 93 ? -11.972 11.454 10.007 1.00 85.19 93 ILE A N 1
ATOM 766 C CA . ILE A 1 93 ? -10.600 11.922 9.759 1.00 85.19 93 ILE A CA 1
ATOM 767 C C . ILE A 1 93 ? -10.150 12.745 10.972 1.00 85.19 93 ILE A C 1
ATOM 769 O O . ILE A 1 93 ? -10.932 13.492 11.553 1.00 85.19 93 ILE A O 1
ATOM 773 N N . GLY A 1 94 ? -8.882 12.621 11.372 1.00 85.25 94 GLY A N 1
ATOM 774 C CA . GLY A 1 94 ? -8.323 13.492 12.406 1.00 85.25 94 GLY A CA 1
ATOM 775 C C . GLY A 1 94 ? -8.273 14.946 11.930 1.00 85.25 94 GLY A C 1
ATOM 776 O O . GLY A 1 94 ? -7.771 15.209 10.840 1.00 85.25 94 GLY A O 1
ATOM 777 N N . PHE A 1 95 ? -8.733 15.885 12.761 1.00 85.81 95 PHE A N 1
ATOM 778 C CA . PHE A 1 95 ? -8.823 17.315 12.429 1.00 85.81 95 PHE A CA 1
ATOM 779 C C . PHE A 1 95 ? -7.533 17.891 11.821 1.00 85.81 95 PHE A C 1
ATOM 781 O O . PHE A 1 95 ? -7.572 18.556 10.789 1.00 85.81 95 PHE A O 1
ATOM 788 N N . TYR A 1 96 ? -6.377 17.575 12.415 1.00 86.50 96 TYR A N 1
ATOM 789 C CA . TYR A 1 96 ? -5.079 18.043 11.920 1.00 86.50 96 TYR A CA 1
ATOM 790 C C . TYR A 1 96 ? -4.763 17.529 10.509 1.00 86.50 96 TYR A C 1
ATOM 792 O O . TYR A 1 96 ? -4.311 18.286 9.657 1.00 86.50 96 TYR A O 1
ATOM 800 N N . VAL A 1 97 ? -5.031 16.246 10.248 1.00 85.94 97 VAL A N 1
ATOM 801 C CA . VAL A 1 97 ? -4.781 15.620 8.941 1.00 85.94 97 VAL A CA 1
ATOM 802 C C . VAL A 1 97 ? -5.702 16.221 7.883 1.00 85.94 97 VAL A C 1
ATOM 804 O O . VAL A 1 97 ? -5.243 16.560 6.799 1.00 85.94 97 VAL A O 1
ATOM 807 N N . PHE A 1 98 ? -6.976 16.403 8.227 1.00 88.75 98 PHE A N 1
ATOM 808 C CA . PHE A 1 98 ? -7.972 17.022 7.359 1.00 88.75 98 PHE A CA 1
ATOM 809 C C . PHE A 1 98 ? -7.562 18.440 6.942 1.00 88.75 98 PHE A C 1
ATOM 811 O O . PHE A 1 98 ? -7.464 18.726 5.751 1.00 88.75 98 PHE A O 1
ATOM 818 N N . ASN A 1 99 ? -7.248 19.305 7.911 1.00 88.56 99 ASN A N 1
ATOM 819 C CA . ASN A 1 99 ? -6.844 20.682 7.624 1.00 88.56 99 ASN A CA 1
ATOM 820 C C . ASN A 1 99 ? -5.531 20.758 6.849 1.00 88.56 99 ASN A C 1
ATOM 822 O O . ASN A 1 99 ? -5.412 21.579 5.945 1.00 88.56 99 ASN A O 1
ATOM 826 N N . LYS A 1 100 ? -4.561 19.899 7.184 1.00 89.19 100 LYS A N 1
ATOM 827 C CA . LYS A 1 100 ? -3.284 19.840 6.474 1.00 89.19 100 LYS A CA 1
ATOM 828 C C . LYS A 1 100 ? -3.493 19.521 4.996 1.00 89.19 100 LYS A C 1
ATOM 830 O O . LYS A 1 100 ? -2.936 20.211 4.158 1.00 89.19 100 LYS A O 1
ATOM 835 N N . LEU A 1 101 ? -4.294 18.500 4.690 1.00 86.62 101 LEU A N 1
ATOM 836 C CA . LEU A 1 101 ? -4.499 18.045 3.316 1.00 86.62 101 LEU A CA 1
ATOM 837 C C . LEU A 1 101 ? -5.342 19.024 2.497 1.00 86.62 101 LEU A C 1
ATOM 839 O O . LEU A 1 101 ? -4.996 19.281 1.358 1.00 86.62 101 LEU A O 1
ATOM 843 N N . ILE A 1 102 ? -6.392 19.619 3.069 1.00 87.44 102 ILE A N 1
ATOM 844 C CA . ILE A 1 102 ? -7.194 20.641 2.368 1.00 87.44 102 ILE A CA 1
ATOM 845 C C . ILE A 1 102 ? -6.404 21.928 2.117 1.00 87.44 102 ILE A C 1
ATOM 847 O O . ILE A 1 102 ? -6.685 22.629 1.153 1.00 87.44 102 ILE A O 1
ATOM 851 N N . GLY A 1 103 ? -5.443 22.252 2.984 1.00 85.88 103 GLY A N 1
ATOM 852 C CA . GLY A 1 103 ? -4.581 23.421 2.811 1.00 85.88 103 GLY A CA 1
ATOM 853 C C . GLY A 1 103 ? -3.451 23.238 1.793 1.00 85.88 103 GLY A C 1
ATOM 854 O O . GLY A 1 103 ? -2.830 24.229 1.427 1.00 85.88 103 GLY A O 1
ATOM 855 N N . MET A 1 104 ? -3.166 22.006 1.359 1.00 88.44 104 MET A N 1
ATOM 856 C CA . MET A 1 104 ? -2.146 21.709 0.345 1.00 88.44 104 MET A CA 1
ATOM 857 C C . MET A 1 104 ? -2.656 22.005 -1.066 1.00 88.44 104 MET A C 1
ATOM 859 O O . MET A 1 104 ? -3.844 21.819 -1.340 1.00 88.44 104 MET A O 1
ATOM 863 N N . ALA A 1 105 ? -1.746 22.379 -1.967 1.00 86.19 105 ALA A N 1
ATOM 864 C CA . ALA A 1 105 ? -2.030 22.436 -3.401 1.00 86.19 105 ALA A CA 1
ATOM 865 C C . ALA A 1 105 ? -2.332 21.033 -3.963 1.00 86.19 105 ALA A C 1
ATOM 867 O O . ALA A 1 105 ? -1.929 20.024 -3.383 1.00 86.19 105 ALA A O 1
ATOM 868 N N . GLU A 1 106 ? -3.034 20.958 -5.094 1.00 82.88 106 GLU A N 1
ATOM 869 C CA . GLU A 1 106 ? -3.474 19.681 -5.674 1.00 82.88 106 GLU A CA 1
ATOM 870 C C . GLU A 1 106 ? -2.290 18.760 -6.023 1.00 82.88 106 GLU A C 1
ATOM 872 O O . GLU A 1 106 ? -2.273 17.604 -5.602 1.00 82.88 106 GLU A O 1
ATOM 877 N N . ASP A 1 107 ? -1.225 19.311 -6.612 1.00 80.44 107 ASP A N 1
ATOM 878 C CA . ASP A 1 107 ? 0.018 18.583 -6.915 1.00 80.44 107 ASP A CA 1
ATOM 879 C C . ASP A 1 107 ? 0.694 17.996 -5.657 1.00 80.44 107 ASP A C 1
ATOM 881 O O . ASP A 1 107 ? 1.240 16.887 -5.662 1.00 80.44 107 ASP A O 1
ATOM 885 N N . GLU A 1 108 ? 0.649 18.728 -4.539 1.00 82.00 108 GLU A N 1
ATOM 886 C CA . GLU A 1 108 ? 1.211 18.283 -3.260 1.00 82.00 108 GLU A CA 1
ATOM 887 C C . GLU A 1 108 ? 0.359 17.181 -2.617 1.00 82.00 108 GLU A C 1
ATOM 889 O O . GLU A 1 108 ? 0.897 16.254 -2.000 1.00 82.00 108 GLU A O 1
ATOM 894 N N . GLN A 1 109 ? -0.967 17.251 -2.777 1.00 81.75 109 GLN A N 1
ATOM 895 C CA . GLN A 1 109 ? -1.886 16.200 -2.341 1.00 81.75 109 GLN A CA 1
ATOM 896 C C . GLN A 1 109 ? -1.632 14.907 -3.124 1.00 81.75 109 GLN A C 1
ATOM 898 O O . GLN A 1 109 ? -1.499 13.839 -2.521 1.00 81.75 109 GLN A O 1
ATOM 903 N N . GLU A 1 110 ? -1.492 14.990 -4.448 1.00 81.12 110 GLU A N 1
ATOM 904 C CA . GLU A 1 110 ? -1.172 13.836 -5.294 1.00 81.12 110 GLU A CA 1
ATOM 905 C C . GLU A 1 110 ? 0.163 13.193 -4.899 1.00 81.12 110 GLU A C 1
ATOM 907 O O . GLU A 1 110 ? 0.269 11.968 -4.766 1.00 81.12 110 GLU A O 1
ATOM 912 N N . ALA A 1 111 ? 1.187 14.010 -4.638 1.00 80.25 111 ALA A N 1
ATOM 913 C CA . ALA A 1 111 ? 2.477 13.534 -4.153 1.00 80.25 111 ALA A CA 1
ATOM 914 C C . ALA A 1 111 ? 2.371 12.850 -2.776 1.00 80.25 111 ALA A C 1
ATOM 916 O O . ALA A 1 111 ? 3.049 11.846 -2.538 1.00 80.25 111 ALA A O 1
ATOM 917 N N . TYR A 1 112 ? 1.507 13.347 -1.885 1.00 80.75 112 TYR A N 1
ATOM 918 C CA . TYR A 1 112 ? 1.264 12.758 -0.566 1.00 80.75 112 TYR A CA 1
ATOM 919 C C . TYR A 1 112 ? 0.628 11.362 -0.652 1.00 80.75 112 TYR A C 1
ATOM 921 O O . TYR A 1 112 ? 0.990 10.466 0.118 1.00 80.75 112 TYR A O 1
ATOM 929 N N . PHE A 1 113 ? -0.308 11.157 -1.584 1.00 78.06 113 PHE A N 1
ATOM 930 C CA . PHE A 1 113 ? -0.999 9.874 -1.757 1.00 78.06 113 PHE A CA 1
ATOM 931 C C . PHE A 1 113 ? -0.243 8.876 -2.636 1.00 78.06 113 PHE A C 1
ATOM 933 O O . PHE A 1 113 ? -0.461 7.663 -2.514 1.00 78.06 113 PHE A O 1
ATOM 940 N N . LYS A 1 114 ? 0.708 9.342 -3.455 1.00 75.50 114 LYS A N 1
ATOM 941 C CA . LYS A 1 114 ? 1.535 8.482 -4.305 1.00 75.50 114 LYS A CA 1
ATOM 942 C C . LYS A 1 114 ? 2.235 7.400 -3.482 1.00 75.50 114 LYS A C 1
ATOM 944 O O . LYS A 1 114 ? 3.086 7.642 -2.623 1.00 75.50 114 LYS A O 1
ATOM 949 N N . ASN A 1 115 ? 1.892 6.145 -3.772 1.00 67.69 115 ASN A N 1
ATOM 950 C CA . ASN A 1 115 ? 2.504 4.993 -3.126 1.00 67.69 115 ASN A CA 1
ATOM 951 C C . ASN A 1 115 ? 3.970 4.883 -3.564 1.00 67.69 115 ASN A C 1
ATOM 953 O O . ASN A 1 115 ? 4.269 4.363 -4.641 1.00 67.69 115 ASN A O 1
ATOM 957 N N . SER A 1 116 ? 4.882 5.333 -2.700 1.00 63.72 116 SER A N 1
ATOM 958 C CA . SER A 1 116 ? 6.320 5.388 -2.986 1.00 63.72 116 SER A CA 1
ATOM 959 C C . SER A 1 116 ? 6.901 4.058 -3.478 1.00 63.72 116 SER A C 1
ATOM 961 O O . SER A 1 116 ? 7.865 4.063 -4.233 1.00 63.72 116 SER A O 1
ATOM 963 N N . GLY A 1 117 ? 6.316 2.912 -3.110 1.00 69.81 117 GLY A N 1
ATOM 964 C CA . GLY A 1 117 ? 6.753 1.600 -3.593 1.00 69.81 117 GLY A CA 1
ATOM 965 C C . GLY A 1 117 ? 6.391 1.303 -5.054 1.00 69.81 117 GLY A C 1
ATOM 966 O O . GLY A 1 117 ? 7.213 0.735 -5.769 1.00 69.81 117 GLY A O 1
ATOM 967 N N . GLN A 1 118 ? 5.187 1.678 -5.500 1.00 72.00 118 GLN A N 1
ATOM 968 C CA . GLN A 1 118 ? 4.749 1.481 -6.891 1.00 72.00 118 GLN A CA 1
ATOM 969 C C . GLN A 1 118 ? 5.443 2.475 -7.818 1.00 72.00 118 GLN A C 1
ATOM 971 O O . GLN A 1 118 ? 6.051 2.050 -8.794 1.00 72.00 118 GLN A O 1
ATOM 976 N N . ALA A 1 119 ? 5.498 3.748 -7.421 1.00 75.94 119 ALA A N 1
ATOM 977 C CA . ALA A 1 119 ? 6.210 4.783 -8.167 1.00 75.94 119 ALA A CA 1
ATOM 978 C C . ALA A 1 119 ? 7.697 4.431 -8.367 1.00 75.94 119 ALA A C 1
ATOM 980 O O . ALA A 1 119 ? 8.209 4.485 -9.481 1.00 75.94 119 ALA A O 1
ATOM 981 N N . LYS A 1 120 ? 8.384 3.952 -7.316 1.00 79.94 120 LYS A N 1
ATOM 982 C CA . LYS A 1 120 ? 9.777 3.472 -7.425 1.00 79.94 120 LYS A CA 1
ATOM 983 C C . LYS A 1 120 ? 9.927 2.261 -8.346 1.00 79.94 120 LYS A C 1
ATOM 985 O O . LYS A 1 120 ? 11.000 2.049 -8.908 1.00 79.94 120 LYS A O 1
ATOM 990 N N . HIS A 1 121 ? 8.913 1.404 -8.439 1.00 83.00 121 HIS A N 1
ATOM 991 C CA . HIS A 1 121 ? 8.957 0.250 -9.332 1.00 83.00 121 HIS A CA 1
ATOM 992 C C . HIS A 1 121 ? 8.769 0.667 -10.790 1.00 83.00 121 HIS A C 1
ATOM 994 O O . HIS A 1 121 ? 9.541 0.230 -11.643 1.00 83.00 121 HIS A O 1
ATOM 1000 N N . GLU A 1 122 ? 7.792 1.530 -11.057 1.00 83.38 122 GLU A N 1
ATOM 1001 C CA . GLU A 1 122 ? 7.551 2.118 -12.374 1.00 83.38 122 GLU A CA 1
ATOM 1002 C C . GLU A 1 122 ? 8.806 2.842 -12.863 1.00 83.38 122 GLU A C 1
ATOM 1004 O O . GLU A 1 122 ? 9.318 2.510 -13.923 1.00 83.38 122 GLU A O 1
ATOM 1009 N N . GLU A 1 123 ? 9.403 3.695 -12.030 1.00 87.50 123 GLU A N 1
ATOM 1010 C CA . GLU A 1 123 ? 10.654 4.402 -12.324 1.00 87.50 123 GLU A CA 1
ATOM 1011 C C . GLU A 1 123 ? 11.827 3.454 -12.641 1.00 87.50 123 GLU A C 1
ATOM 1013 O O . GLU A 1 123 ? 12.605 3.678 -13.567 1.00 87.50 123 GLU A O 1
ATOM 1018 N N . LYS A 1 124 ? 11.978 2.353 -11.895 1.00 87.06 124 LYS A N 1
ATOM 1019 C CA . LYS A 1 124 ? 13.010 1.344 -12.198 1.00 87.06 124 LYS A CA 1
ATOM 1020 C C . LYS A 1 124 ? 12.739 0.625 -13.517 1.00 87.06 124 LYS A C 1
ATOM 1022 O O . LYS A 1 124 ? 13.682 0.279 -14.227 1.00 87.06 124 LYS A O 1
ATOM 1027 N N . THR A 1 125 ? 11.472 0.382 -13.823 1.00 87.56 125 THR A N 1
ATOM 1028 C CA . THR A 1 125 ? 11.043 -0.300 -15.047 1.00 87.56 125 THR A CA 1
ATOM 1029 C C . THR A 1 125 ? 11.267 0.597 -16.258 1.00 87.56 125 THR A C 1
ATOM 1031 O O . THR A 1 125 ? 11.862 0.142 -17.233 1.00 87.56 125 THR A O 1
ATOM 1034 N N . THR A 1 126 ? 10.906 1.881 -16.170 1.00 90.00 126 THR A N 1
ATOM 1035 C CA . THR A 1 126 ? 11.144 2.865 -17.234 1.00 90.00 126 THR A CA 1
ATOM 1036 C C . THR A 1 126 ? 12.633 3.073 -17.483 1.00 90.00 126 THR A C 1
ATOM 1038 O O . THR A 1 126 ? 13.069 2.969 -18.624 1.00 90.00 126 THR A O 1
ATOM 1041 N N . ARG A 1 127 ? 13.454 3.238 -16.436 1.00 91.38 127 ARG A N 1
ATOM 1042 C CA . ARG A 1 127 ? 14.921 3.318 -16.584 1.00 91.38 127 ARG A CA 1
ATOM 1043 C C . ARG A 1 127 ? 15.507 2.098 -17.291 1.00 91.38 127 ARG A C 1
ATOM 1045 O O . ARG A 1 127 ? 16.380 2.235 -18.141 1.00 91.38 127 ARG A O 1
ATOM 1052 N N . LYS A 1 128 ? 15.032 0.898 -16.945 1.00 90.62 128 LYS A N 1
ATOM 1053 C CA . LYS A 1 128 ? 15.499 -0.346 -17.565 1.00 90.62 128 LYS A CA 1
ATOM 1054 C C . LYS A 1 128 ? 15.064 -0.452 -19.031 1.00 90.62 128 LYS A C 1
ATOM 1056 O O . LYS A 1 128 ? 15.856 -0.931 -19.832 1.00 90.62 128 LYS A O 1
ATOM 1061 N N . LEU A 1 129 ? 13.858 0.003 -19.379 1.00 91.44 129 LEU A N 1
ATOM 1062 C CA . LEU A 1 129 ? 13.380 0.079 -20.766 1.00 91.44 129 LEU A CA 1
ATOM 1063 C C . LEU A 1 129 ? 14.238 1.028 -21.606 1.00 91.44 129 LEU A C 1
ATOM 1065 O O . LEU A 1 129 ? 14.747 0.617 -22.643 1.00 91.44 129 LEU A O 1
ATOM 1069 N N . ILE A 1 130 ? 14.481 2.243 -21.108 1.00 93.75 130 ILE A N 1
ATOM 1070 C CA . ILE A 1 130 ? 15.326 3.240 -21.781 1.00 93.75 130 ILE A CA 1
ATOM 1071 C C . IL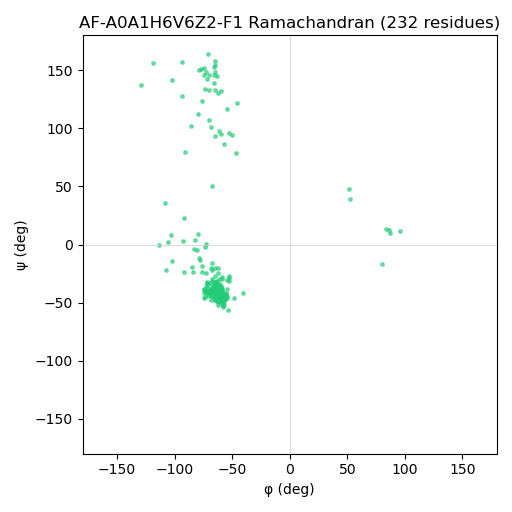E A 1 130 ? 16.724 2.667 -22.042 1.00 93.75 130 ILE A C 1
ATOM 1073 O O . ILE A 1 130 ? 17.216 2.725 -23.165 1.00 93.75 130 ILE A O 1
ATOM 1077 N N . LEU A 1 131 ? 17.330 2.027 -21.037 1.00 93.69 131 LEU A N 1
ATOM 1078 C CA . LEU A 1 131 ? 18.640 1.392 -21.182 1.00 93.69 131 LEU A CA 1
ATOM 1079 C C . LEU A 1 131 ? 18.646 0.280 -22.247 1.00 93.69 131 LEU A C 1
ATOM 1081 O O . LEU A 1 131 ? 19.611 0.153 -22.997 1.00 93.69 131 LEU A O 1
ATOM 1085 N N . ILE A 1 132 ? 17.596 -0.544 -22.311 1.00 93.44 132 ILE A N 1
ATOM 1086 C CA . ILE A 1 132 ? 17.471 -1.600 -23.328 1.00 93.44 132 ILE A CA 1
ATOM 1087 C C . ILE A 1 132 ? 17.405 -0.980 -24.728 1.00 93.44 132 ILE A C 1
ATOM 1089 O O . ILE A 1 132 ? 18.126 -1.425 -25.623 1.00 93.44 132 ILE A O 1
ATOM 1093 N N . ASP A 1 133 ? 16.602 0.067 -24.907 1.00 93.69 133 ASP A N 1
ATOM 1094 C CA . ASP A 1 133 ? 16.467 0.757 -26.191 1.00 93.69 133 ASP A CA 1
ATOM 1095 C C . ASP A 1 133 ? 17.775 1.429 -26.622 1.00 93.69 133 ASP A C 1
ATOM 1097 O O . ASP A 1 133 ? 18.168 1.339 -27.785 1.00 93.69 133 ASP A O 1
ATOM 1101 N N . GLU A 1 134 ? 18.498 2.056 -25.696 1.00 95.12 134 GLU A N 1
ATOM 1102 C CA . GLU A 1 134 ? 19.808 2.655 -25.966 1.00 95.12 134 GLU A CA 1
ATOM 1103 C C . GLU A 1 134 ? 20.865 1.610 -26.343 1.00 95.12 134 GLU A C 1
ATOM 1105 O O . GLU A 1 134 ? 21.648 1.827 -27.272 1.00 95.12 134 GLU A O 1
ATOM 1110 N N . VAL A 1 135 ? 20.862 0.450 -25.679 1.00 95.06 135 VAL A N 1
ATOM 1111 C CA . VAL A 1 135 ? 21.732 -0.687 -26.016 1.00 95.06 135 VAL A CA 1
ATOM 1112 C C . VAL A 1 135 ? 21.429 -1.212 -27.419 1.00 95.06 135 VAL A C 1
ATOM 1114 O O . VAL A 1 135 ? 22.359 -1.444 -28.195 1.00 95.06 135 VAL A O 1
ATOM 1117 N N . ARG A 1 136 ? 20.148 -1.355 -27.774 1.00 94.38 136 ARG A N 1
ATOM 1118 C CA . ARG A 1 136 ? 19.717 -1.793 -29.111 1.00 94.38 136 ARG A CA 1
ATOM 1119 C C . ARG A 1 136 ? 20.107 -0.780 -30.186 1.00 94.38 136 ARG A C 1
ATOM 1121 O O . ARG A 1 136 ? 20.688 -1.166 -31.196 1.00 94.38 136 ARG A O 1
ATOM 1128 N N . LYS A 1 137 ? 19.892 0.518 -29.946 1.00 95.44 137 LYS A N 1
ATOM 1129 C CA . LYS A 1 137 ? 20.332 1.595 -30.852 1.00 95.44 137 LYS A CA 1
ATOM 1130 C C . LYS A 1 137 ? 21.845 1.573 -31.071 1.00 95.44 137 LYS A C 1
ATOM 1132 O O . LYS A 1 137 ? 22.290 1.636 -32.211 1.00 95.44 137 LYS A O 1
ATOM 1137 N N . ALA A 1 138 ? 22.627 1.435 -30.000 1.00 94.31 138 ALA A N 1
ATOM 1138 C CA . ALA A 1 138 ? 24.087 1.376 -30.068 1.00 94.31 138 ALA A CA 1
ATOM 1139 C C . ALA A 1 138 ? 24.599 0.144 -30.835 1.00 94.31 138 ALA A C 1
ATOM 1141 O O . ALA A 1 138 ? 25.599 0.220 -31.546 1.00 94.31 138 ALA A O 1
ATOM 1142 N N . HIS A 1 139 ? 23.919 -0.992 -30.699 1.00 94.31 139 HIS A N 1
ATOM 1143 C CA . HIS A 1 139 ? 24.238 -2.193 -31.464 1.00 94.31 139 HIS A CA 1
ATOM 1144 C C . HIS A 1 139 ? 23.909 -2.021 -32.949 1.00 94.31 139 HIS A C 1
ATOM 1146 O O . HIS A 1 139 ? 24.741 -2.323 -33.801 1.00 94.31 139 HIS A O 1
ATOM 1152 N N . ASN A 1 140 ? 22.744 -1.449 -33.260 1.00 93.19 140 ASN A N 1
ATOM 1153 C CA . ASN A 1 140 ? 22.328 -1.175 -34.636 1.00 93.19 140 ASN A CA 1
ATOM 1154 C C . ASN A 1 140 ? 23.226 -0.138 -35.326 1.00 93.19 140 ASN A C 1
ATOM 1156 O O . ASN A 1 140 ? 23.402 -0.197 -36.538 1.00 93.19 140 ASN A O 1
ATOM 1160 N N . SER A 1 141 ? 23.850 0.771 -34.570 1.00 93.69 141 SER A N 1
ATOM 1161 C CA . SER A 1 141 ? 24.864 1.701 -35.082 1.00 93.69 141 SER A CA 1
ATOM 1162 C C . SER A 1 141 ? 26.261 1.077 -35.240 1.00 93.69 141 SER A C 1
ATOM 1164 O O . SER A 1 141 ? 27.231 1.801 -35.453 1.00 93.69 141 SER A O 1
ATOM 1166 N N . GLY A 1 142 ? 26.395 -0.246 -35.095 1.00 93.44 142 GLY A N 1
ATOM 1167 C CA . GLY A 1 142 ? 27.632 -0.988 -35.349 1.00 93.44 142 GLY A CA 1
ATOM 1168 C C . GLY A 1 142 ? 28.603 -1.083 -34.168 1.00 93.44 142 GLY A C 1
ATOM 1169 O O . GLY A 1 142 ? 29.734 -1.534 -34.347 1.00 93.44 142 GLY A O 1
ATOM 1170 N N . HIS A 1 143 ? 28.215 -0.680 -32.951 1.00 94.50 143 HIS A N 1
ATOM 1171 C CA . HIS A 1 143 ? 29.084 -0.870 -31.788 1.00 94.50 143 HIS A CA 1
ATOM 1172 C C . HIS A 1 143 ? 29.124 -2.335 -31.347 1.00 94.50 143 HIS A C 1
ATOM 1174 O O . HIS A 1 143 ? 28.099 -2.986 -31.151 1.00 94.50 143 HIS A O 1
ATOM 1180 N N . SER A 1 144 ? 30.332 -2.840 -31.089 1.00 94.81 144 SER A N 1
ATOM 1181 C CA . SER A 1 144 ? 30.513 -4.180 -30.531 1.00 94.81 144 SER A CA 1
ATOM 1182 C C . SER A 1 144 ? 29.944 -4.276 -29.114 1.00 94.81 144 SER A C 1
ATOM 1184 O O . SER A 1 144 ? 29.981 -3.321 -28.332 1.00 94.81 144 SER A O 1
ATOM 1186 N N . MET A 1 145 ? 29.527 -5.477 -28.708 1.00 93.62 145 MET A N 1
ATOM 1187 C CA . MET A 1 145 ? 29.015 -5.724 -27.353 1.00 93.62 145 MET A CA 1
ATOM 1188 C C . MET A 1 145 ? 29.990 -5.288 -26.246 1.00 93.62 145 MET A C 1
ATOM 1190 O O . MET A 1 145 ? 29.564 -4.894 -25.163 1.00 93.62 145 MET A O 1
ATOM 1194 N N . ARG A 1 146 ? 31.306 -5.340 -26.502 1.00 94.94 146 ARG A N 1
ATOM 1195 C CA . ARG A 1 146 ? 32.337 -4.876 -25.562 1.00 94.94 146 ARG A CA 1
ATOM 1196 C C . ARG A 1 146 ? 32.336 -3.353 -25.418 1.00 94.94 146 ARG A C 1
ATOM 1198 O O . ARG A 1 146 ? 32.490 -2.865 -24.302 1.00 94.94 146 ARG A O 1
ATOM 1205 N N . GLN A 1 147 ? 32.170 -2.620 -26.519 1.00 94.62 147 GLN A N 1
ATOM 1206 C CA . GLN A 1 147 ? 32.065 -1.158 -26.505 1.00 94.62 147 GLN A CA 1
ATOM 1207 C C . GLN A 1 147 ? 30.776 -0.712 -25.817 1.00 94.62 147 GLN A C 1
ATOM 1209 O O . GLN A 1 147 ? 30.824 0.174 -24.973 1.00 94.62 147 GLN A O 1
ATOM 1214 N N . ILE A 1 148 ? 29.655 -1.380 -26.099 1.00 94.88 148 ILE A N 1
ATOM 1215 C CA . ILE A 1 148 ? 28.360 -1.120 -25.455 1.00 94.88 148 ILE A CA 1
ATOM 1216 C C . ILE A 1 148 ? 28.448 -1.371 -23.946 1.00 94.88 148 ILE A C 1
ATOM 1218 O O . ILE A 1 148 ? 28.085 -0.505 -23.158 1.00 94.88 148 ILE A O 1
ATOM 1222 N N . ALA A 1 149 ? 29.000 -2.516 -23.533 1.00 95.88 149 ALA A N 1
ATOM 1223 C CA . ALA A 1 149 ? 29.212 -2.843 -22.123 1.00 95.88 149 ALA A CA 1
ATOM 1224 C C . ALA A 1 149 ? 30.036 -1.771 -21.392 1.00 95.88 149 ALA A C 1
ATOM 1226 O O . ALA A 1 149 ? 29.702 -1.390 -20.275 1.00 95.88 149 ALA A O 1
ATOM 1227 N N . LYS A 1 150 ? 31.091 -1.258 -22.041 1.00 95.69 150 LYS A N 1
ATOM 1228 C CA . LYS A 1 150 ? 31.926 -0.182 -21.493 1.00 95.69 150 LYS A CA 1
ATOM 1229 C C . LYS A 1 150 ? 31.191 1.163 -21.456 1.00 95.69 150 LYS A C 1
ATOM 1231 O O . LYS A 1 150 ? 31.343 1.888 -20.486 1.00 95.69 150 LYS A O 1
ATOM 1236 N N . LYS A 1 151 ? 30.409 1.486 -22.491 1.00 94.19 151 LYS A N 1
ATOM 1237 C CA . LYS A 1 151 ? 29.672 2.754 -22.623 1.00 94.19 151 LYS A CA 1
ATOM 1238 C C . LYS A 1 151 ? 28.546 2.892 -21.598 1.00 94.19 151 LYS A C 1
ATOM 1240 O O . LYS A 1 151 ? 28.356 3.974 -21.066 1.00 94.19 151 LYS A O 1
ATOM 1245 N N . PHE A 1 152 ? 27.811 1.811 -21.346 1.00 93.56 152 PHE A N 1
ATOM 1246 C CA . PHE A 1 152 ? 26.655 1.798 -20.443 1.00 93.56 152 PHE A CA 1
ATOM 1247 C C . PHE A 1 152 ? 26.954 1.166 -19.075 1.00 93.56 152 PHE A C 1
ATOM 1249 O O . PHE A 1 152 ? 26.029 0.909 -18.314 1.00 93.56 152 PHE A O 1
ATOM 1256 N N . GLU A 1 153 ? 28.224 0.866 -18.783 1.00 95.25 153 GLU A N 1
ATOM 1257 C CA . GLU A 1 153 ? 28.679 0.279 -17.510 1.00 95.25 153 GLU A CA 1
ATOM 1258 C C . GLU A 1 153 ? 27.923 -1.001 -17.095 1.00 95.25 153 GLU A C 1
ATOM 1260 O O . GLU A 1 153 ? 27.638 -1.253 -15.925 1.00 95.25 153 GLU A O 1
ATOM 1265 N N . ILE A 1 154 ? 27.607 -1.858 -18.070 1.00 94.44 154 ILE A N 1
ATOM 1266 C CA . ILE A 1 154 ? 26.901 -3.128 -17.855 1.00 94.44 154 ILE A CA 1
ATOM 1267 C C . ILE A 1 154 ? 27.743 -4.329 -18.278 1.00 94.44 154 ILE A C 1
ATOM 1269 O O . ILE A 1 154 ? 28.625 -4.248 -19.130 1.00 94.44 154 ILE A O 1
ATOM 1273 N N . SER A 1 155 ? 27.444 -5.499 -17.711 1.00 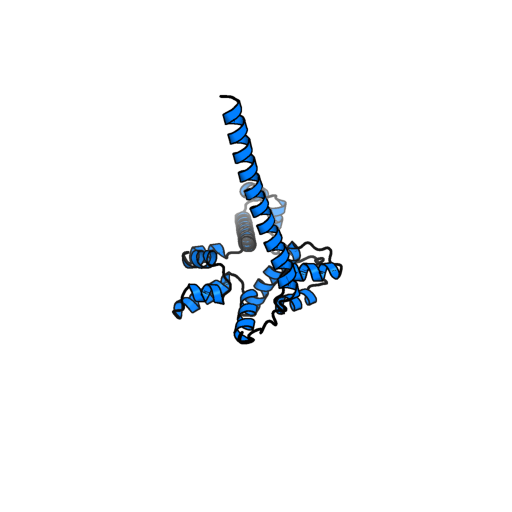95.44 155 SER A N 1
ATOM 1274 C CA . SER A 1 155 ? 28.102 -6.741 -18.119 1.00 95.44 155 SER A CA 1
ATOM 1275 C C . SER A 1 155 ? 27.755 -7.114 -19.567 1.00 95.44 155 SER A C 1
ATOM 1277 O O . SER A 1 155 ? 26.633 -6.905 -20.036 1.00 95.44 155 SER A O 1
ATOM 1279 N N . ARG A 1 156 ? 28.692 -7.758 -20.277 1.00 93.06 156 ARG A N 1
ATOM 1280 C CA . ARG A 1 156 ? 28.442 -8.260 -21.645 1.00 93.06 156 ARG A CA 1
ATOM 1281 C C . ARG A 1 156 ? 27.285 -9.264 -21.704 1.00 93.06 156 ARG A C 1
ATOM 1283 O O . ARG A 1 156 ? 26.597 -9.334 -22.715 1.00 93.06 156 ARG A O 1
ATOM 1290 N N . GLN A 1 157 ? 27.050 -10.009 -20.621 1.00 93.81 157 GLN A N 1
ATOM 1291 C CA . GLN A 1 157 ? 25.901 -10.911 -20.498 1.00 93.81 157 GLN A CA 1
ATOM 1292 C C . GLN A 1 157 ? 24.576 -10.138 -20.497 1.00 93.81 157 GLN A C 1
ATOM 1294 O O . GLN A 1 157 ? 23.631 -10.549 -21.165 1.00 93.81 157 GLN A O 1
ATOM 1299 N N . ASN A 1 158 ? 24.511 -8.992 -19.809 1.00 91.69 158 ASN A N 1
ATOM 1300 C CA . ASN A 1 158 ? 23.333 -8.126 -19.844 1.00 91.69 158 ASN A CA 1
ATOM 1301 C C . ASN A 1 158 ? 23.139 -7.488 -21.221 1.00 91.69 158 ASN A C 1
ATOM 1303 O O . ASN A 1 158 ? 22.004 -7.443 -21.680 1.00 91.69 158 ASN A O 1
ATOM 1307 N N . VAL A 1 159 ? 24.216 -7.078 -21.905 1.00 93.75 159 VAL A N 1
ATOM 1308 C CA . VAL A 1 159 ? 24.140 -6.618 -23.306 1.00 93.75 159 VAL A CA 1
ATOM 1309 C C . VAL A 1 159 ? 23.542 -7.711 -24.191 1.00 93.75 159 VAL A C 1
ATOM 1311 O O . VAL A 1 159 ? 22.550 -7.470 -24.866 1.00 93.75 159 VAL A O 1
ATOM 1314 N N . SER A 1 160 ? 24.083 -8.934 -24.127 1.00 93.81 160 SER A N 1
ATOM 1315 C CA . SER A 1 160 ? 23.554 -10.086 -24.873 1.00 93.81 160 SER A CA 1
ATOM 1316 C C . SER A 1 160 ? 22.079 -10.330 -24.578 1.00 93.81 160 SER A C 1
ATOM 1318 O O . SER A 1 160 ? 21.304 -10.568 -25.496 1.00 93.81 160 SER A O 1
ATOM 1320 N N . ARG A 1 161 ? 21.683 -10.244 -23.302 1.00 92.12 161 ARG A N 1
ATOM 1321 C CA . ARG A 1 161 ? 20.289 -10.397 -22.893 1.00 92.12 161 ARG A CA 1
ATOM 1322 C C . ARG A 1 161 ? 19.416 -9.303 -23.500 1.00 92.12 161 ARG A C 1
ATOM 1324 O O . ARG A 1 161 ? 18.394 -9.637 -24.065 1.00 92.12 161 ARG A O 1
ATOM 1331 N N . TYR A 1 162 ? 19.808 -8.033 -23.404 1.00 93.75 162 TYR A N 1
ATOM 1332 C CA . TYR A 1 162 ? 19.012 -6.883 -23.862 1.00 93.75 162 TYR A CA 1
ATOM 1333 C C . TYR A 1 162 ? 18.840 -6.800 -25.384 1.00 93.75 162 TYR A C 1
ATOM 1335 O O . TYR A 1 162 ? 17.878 -6.196 -25.855 1.00 93.75 162 TYR A O 1
ATOM 1343 N N . LEU A 1 163 ? 19.735 -7.431 -26.144 1.00 92.38 163 LEU A N 1
ATOM 1344 C CA . LEU A 1 163 ? 19.620 -7.546 -27.598 1.00 92.38 163 LEU A CA 1
ATOM 1345 C C . LEU A 1 163 ? 18.634 -8.623 -28.059 1.00 92.38 163 LEU A C 1
ATOM 1347 O O . LEU A 1 163 ? 18.310 -8.652 -29.238 1.00 92.38 163 LEU A O 1
ATOM 1351 N N . ARG A 1 164 ? 18.151 -9.497 -27.169 1.00 90.56 164 ARG A N 1
ATOM 1352 C CA . ARG A 1 164 ? 17.105 -10.460 -27.530 1.00 90.56 164 ARG A CA 1
ATOM 1353 C C . ARG A 1 164 ? 15.754 -9.759 -27.650 1.00 90.56 164 ARG A C 1
ATOM 1355 O O . ARG A 1 164 ? 15.506 -8.762 -26.966 1.00 90.56 164 ARG A O 1
ATOM 1362 N N . ASP A 1 165 ? 14.872 -10.303 -28.477 1.00 79.50 165 ASP A N 1
ATOM 1363 C CA . ASP A 1 165 ? 13.525 -9.756 -28.677 1.00 79.50 165 ASP A CA 1
ATOM 1364 C C . ASP A 1 165 ? 12.575 -10.088 -27.511 1.00 79.50 165 ASP A C 1
ATOM 1366 O O . ASP A 1 165 ? 11.649 -9.333 -27.228 1.00 79.50 165 ASP A O 1
ATOM 1370 N N . ASP A 1 166 ? 12.858 -11.151 -26.753 1.00 83.19 166 ASP A N 1
ATOM 1371 C CA . ASP A 1 166 ? 12.028 -11.710 -25.676 1.00 83.19 166 ASP A CA 1
ATOM 1372 C C . ASP A 1 166 ? 12.337 -11.154 -24.270 1.00 83.19 166 ASP A C 1
ATOM 1374 O O . ASP A 1 166 ? 12.066 -11.787 -23.245 1.00 83.19 166 ASP A O 1
ATOM 1378 N N . VAL A 1 167 ? 12.928 -9.960 -24.176 1.00 81.69 167 VAL A N 1
ATOM 1379 C CA . VAL A 1 167 ? 13.399 -9.420 -22.892 1.00 81.69 167 VAL A CA 1
ATOM 1380 C C . VAL A 1 167 ? 12.239 -9.035 -21.985 1.00 81.69 167 VAL A C 1
ATOM 1382 O O . VAL A 1 167 ? 11.618 -7.982 -22.123 1.00 81.69 167 VAL A O 1
ATOM 1385 N N . ILE A 1 168 ? 12.031 -9.845 -20.951 1.00 78.69 168 ILE A N 1
ATOM 1386 C CA . ILE A 1 168 ? 11.071 -9.539 -19.897 1.00 78.69 168 ILE A CA 1
ATOM 1387 C C . ILE A 1 168 ? 11.689 -8.527 -18.917 1.00 78.69 168 ILE A C 1
ATOM 1389 O O . ILE A 1 168 ? 12.646 -8.806 -18.182 1.00 78.69 168 ILE A O 1
ATOM 1393 N N . VAL A 1 169 ? 11.146 -7.309 -18.902 1.00 80.50 169 VAL A N 1
ATOM 1394 C CA . VAL A 1 169 ? 11.628 -6.224 -18.030 1.00 80.50 169 VAL A CA 1
ATOM 1395 C C . VAL A 1 169 ? 11.202 -6.451 -16.580 1.00 80.50 169 VAL A C 1
ATOM 1397 O O . VAL A 1 169 ? 12.012 -6.240 -15.667 1.00 80.50 169 VAL A O 1
ATOM 1400 N N . ILE A 1 170 ? 9.975 -6.938 -16.392 1.00 79.25 170 ILE A N 1
ATOM 1401 C CA . ILE A 1 170 ? 9.350 -7.227 -15.100 1.00 79.25 170 ILE A CA 1
ATOM 1402 C C . ILE A 1 170 ? 9.596 -8.696 -14.743 1.00 79.25 170 ILE A C 1
ATOM 1404 O O . ILE A 1 170 ? 9.335 -9.596 -15.529 1.00 79.25 170 ILE A O 1
ATOM 1408 N N . HIS A 1 171 ? 10.111 -8.963 -13.546 1.00 77.00 171 HIS A N 1
ATOM 1409 C CA . HIS A 1 171 ? 10.370 -10.337 -13.116 1.00 77.00 171 HIS A CA 1
ATOM 1410 C C . HIS A 1 171 ? 9.056 -11.128 -12.973 1.00 77.00 171 HIS A C 1
ATOM 1412 O O . HIS A 1 171 ? 8.105 -10.608 -12.401 1.00 77.00 171 HIS A O 1
ATOM 1418 N N . GLY A 1 172 ? 9.009 -12.394 -13.403 1.00 72.44 172 GLY A N 1
ATOM 1419 C CA . GLY A 1 172 ? 7.777 -13.205 -13.376 1.00 72.44 172 GLY A CA 1
ATOM 1420 C C . GLY A 1 172 ? 7.199 -13.465 -11.977 1.00 72.44 172 GLY A C 1
ATOM 1421 O O . GLY A 1 172 ? 6.014 -13.733 -11.830 1.00 72.44 172 GLY A O 1
ATOM 1422 N N . SER A 1 173 ? 8.011 -13.331 -10.923 1.00 74.44 173 SER A N 1
ATOM 1423 C CA . SER A 1 173 ? 7.520 -13.373 -9.536 1.00 74.44 173 SER A CA 1
ATOM 1424 C C . SER A 1 173 ? 6.973 -12.033 -9.028 1.00 74.44 173 SER A C 1
ATOM 1426 O O . SER A 1 173 ? 6.484 -11.957 -7.897 1.00 74.44 173 SER A O 1
ATOM 1428 N N . TYR A 1 174 ? 7.048 -10.960 -9.816 1.00 74.69 174 TYR A N 1
ATOM 1429 C CA . TYR A 1 174 ? 6.467 -9.680 -9.435 1.00 74.69 174 TYR A CA 1
ATOM 1430 C C . TYR A 1 174 ? 4.952 -9.832 -9.272 1.00 74.69 174 TYR A C 1
ATOM 1432 O O . TYR A 1 174 ? 4.273 -10.422 -10.103 1.00 74.69 174 TYR A O 1
ATOM 1440 N N . GLY A 1 175 ? 4.425 -9.357 -8.146 1.00 70.00 175 GLY A N 1
ATOM 1441 C CA . GLY A 1 175 ? 3.017 -9.543 -7.787 1.00 70.00 175 GLY A CA 1
ATOM 1442 C C . GLY A 1 175 ? 2.681 -10.911 -7.181 1.00 70.00 175 GLY A C 1
ATOM 1443 O O . GLY A 1 175 ? 1.667 -11.012 -6.487 1.00 70.00 175 GLY A O 1
ATOM 1444 N N . THR A 1 176 ? 3.539 -11.927 -7.332 1.00 76.94 176 THR A N 1
ATOM 1445 C CA . THR A 1 176 ? 3.342 -13.229 -6.675 1.00 76.94 176 THR A CA 1
ATOM 1446 C C . THR A 1 176 ? 3.590 -13.121 -5.172 1.00 76.94 176 THR A C 1
ATOM 1448 O O . THR A 1 176 ? 4.459 -12.377 -4.706 1.00 76.94 176 THR A O 1
ATOM 1451 N N . LYS A 1 177 ? 2.785 -13.837 -4.384 1.00 75.25 177 LYS A N 1
ATOM 1452 C CA . LYS A 1 177 ? 2.852 -13.804 -2.920 1.00 75.25 177 LYS A CA 1
ATOM 1453 C C . LYS A 1 177 ? 2.914 -15.212 -2.369 1.00 75.25 177 LYS A C 1
ATOM 1455 O O . LYS A 1 177 ? 2.180 -16.092 -2.803 1.00 75.25 177 LYS A O 1
ATOM 1460 N N . ARG A 1 178 ? 3.785 -15.395 -1.381 1.00 80.38 178 ARG A N 1
ATOM 1461 C CA . ARG A 1 178 ? 3.797 -16.601 -0.556 1.00 80.38 178 ARG A CA 1
ATOM 1462 C C . ARG A 1 178 ? 2.622 -16.549 0.414 1.00 80.38 178 ARG A C 1
ATOM 1464 O O . ARG A 1 178 ? 2.276 -15.463 0.885 1.00 80.38 178 ARG A O 1
ATOM 1471 N N . LYS A 1 179 ? 2.051 -17.718 0.711 1.00 83.12 179 LYS A N 1
ATOM 1472 C CA . LYS A 1 179 ? 0.983 -17.841 1.704 1.00 83.12 179 LYS A CA 1
ATOM 1473 C C . LYS A 1 179 ? 1.484 -17.359 3.066 1.00 83.12 179 LYS A C 1
ATOM 1475 O O . LYS A 1 179 ? 2.582 -17.722 3.488 1.00 83.12 179 LYS A O 1
ATOM 1480 N N . SER A 1 180 ? 0.700 -16.514 3.722 1.00 84.31 180 SER A N 1
ATOM 1481 C CA . SER A 1 180 ? 0.982 -16.002 5.059 1.00 84.31 180 SER A CA 1
ATOM 1482 C C . SER A 1 180 ? 0.310 -16.859 6.132 1.00 84.31 180 SER A C 1
ATOM 1484 O O . SER A 1 180 ? -0.703 -17.503 5.882 1.00 84.31 180 SER A O 1
ATOM 1486 N N . ILE A 1 181 ? 0.831 -16.813 7.361 1.00 85.88 181 ILE A N 1
ATOM 1487 C CA . ILE A 1 181 ? 0.209 -17.463 8.533 1.00 85.88 181 ILE A CA 1
ATOM 1488 C C . ILE A 1 181 ? -1.213 -16.924 8.779 1.00 85.88 181 ILE A C 1
ATOM 1490 O O . ILE A 1 181 ? -2.072 -17.626 9.308 1.00 85.88 181 ILE A O 1
ATOM 1494 N N . LEU A 1 182 ? -1.476 -15.675 8.377 1.00 86.56 182 LEU A N 1
ATOM 1495 C CA . LEU A 1 182 ? -2.783 -15.043 8.522 1.00 86.56 182 LEU A CA 1
ATOM 1496 C C . LEU A 1 182 ? -3.796 -15.553 7.484 1.00 86.56 182 LEU A C 1
ATOM 1498 O O . LEU A 1 182 ? -4.994 -15.407 7.713 1.00 86.56 182 LEU A O 1
ATOM 1502 N N . ASP A 1 183 ? -3.338 -16.165 6.383 1.00 85.38 183 ASP A N 1
ATOM 1503 C CA . ASP A 1 183 ? -4.191 -16.539 5.247 1.00 85.38 183 ASP A CA 1
ATOM 1504 C C . ASP A 1 183 ? -5.291 -17.532 5.655 1.00 85.38 183 ASP A C 1
ATOM 1506 O O . ASP A 1 183 ? -6.421 -17.435 5.182 1.00 85.38 183 ASP A O 1
ATOM 1510 N N . SER A 1 184 ? -5.002 -18.421 6.610 1.00 86.56 184 SER A N 1
ATOM 1511 C CA . SER A 1 184 ? -5.970 -19.387 7.152 1.00 86.56 184 SER A CA 1
ATOM 1512 C C . SER A 1 184 ? -7.105 -18.745 7.961 1.00 86.56 184 SER A C 1
ATOM 1514 O O . SER A 1 184 ? -8.111 -19.395 8.230 1.00 86.56 184 SER A O 1
ATOM 1516 N N . TYR A 1 185 ? -6.959 -17.480 8.366 1.00 87.12 185 TYR A N 1
ATOM 1517 C CA . TYR A 1 185 ? -7.898 -16.781 9.247 1.00 87.12 185 TYR A CA 1
ATOM 1518 C C . TYR A 1 185 ? -8.627 -15.617 8.559 1.00 87.12 185 TYR A C 1
ATOM 1520 O O . TYR A 1 185 ? -9.448 -14.966 9.207 1.00 87.12 185 TYR A O 1
ATOM 1528 N N . LEU A 1 186 ? -8.360 -15.346 7.273 1.00 85.88 186 LEU A N 1
ATOM 1529 C CA . LEU A 1 186 ? -8.857 -14.144 6.581 1.00 85.88 186 LEU A CA 1
ATOM 1530 C C . LEU A 1 186 ? -10.381 -14.045 6.583 1.00 85.88 186 LEU A C 1
ATOM 1532 O O . LEU A 1 186 ? -10.901 -13.013 6.990 1.00 85.88 186 LEU A O 1
ATOM 1536 N N . ASN A 1 187 ? -11.088 -15.135 6.273 1.00 85.00 187 ASN A N 1
ATOM 1537 C CA . ASN A 1 187 ? -12.556 -15.143 6.261 1.00 85.00 187 ASN A CA 1
ATOM 1538 C C . ASN A 1 187 ? -13.143 -14.696 7.612 1.00 85.00 187 ASN A C 1
ATOM 1540 O O . ASN A 1 187 ? -14.075 -13.898 7.669 1.00 85.00 187 ASN A O 1
ATOM 1544 N N . GLY A 1 188 ? -12.571 -15.173 8.724 1.00 85.00 188 GLY A N 1
ATOM 1545 C CA . GLY A 1 188 ? -13.015 -14.776 10.062 1.00 85.00 188 GLY A CA 1
ATOM 1546 C C . GLY A 1 188 ? -12.648 -13.330 10.402 1.00 85.00 188 GLY A C 1
ATOM 1547 O O . GLY A 1 188 ? -13.399 -12.644 11.094 1.00 85.00 188 GLY A O 1
ATOM 1548 N N . ILE A 1 189 ? -11.505 -12.853 9.910 1.00 87.38 189 ILE A N 1
ATOM 1549 C CA . ILE A 1 189 ? -11.071 -11.464 10.081 1.00 87.38 189 ILE A CA 1
ATOM 1550 C C . ILE A 1 189 ? -12.000 -10.516 9.323 1.00 87.38 189 ILE A C 1
ATOM 1552 O O . ILE A 1 189 ? -12.371 -9.485 9.879 1.00 87.38 189 ILE A O 1
ATOM 1556 N N . ASP A 1 190 ? -12.410 -10.867 8.108 1.00 86.00 190 ASP A N 1
ATOM 1557 C CA . ASP A 1 190 ? -13.285 -10.045 7.269 1.00 86.00 190 ASP A CA 1
ATOM 1558 C C . ASP A 1 190 ? -14.645 -9.827 7.932 1.00 86.00 190 ASP A C 1
ATOM 1560 O O . ASP A 1 190 ? -15.103 -8.690 8.045 1.00 86.00 190 ASP A O 1
ATOM 1564 N N . VAL A 1 191 ? -15.238 -10.891 8.483 1.00 85.94 191 VAL A N 1
ATOM 1565 C CA . VAL A 1 191 ? -16.488 -10.806 9.255 1.00 85.94 191 VAL A CA 1
ATOM 1566 C C . VAL A 1 191 ? -16.335 -9.856 10.444 1.00 85.94 191 VAL A C 1
ATOM 1568 O O . VAL A 1 191 ? -17.155 -8.957 10.630 1.00 85.94 191 VAL A O 1
ATOM 1571 N N . LEU A 1 192 ? -15.262 -9.995 11.228 1.00 86.06 192 LEU A N 1
ATOM 1572 C CA . LEU A 1 192 ? -15.026 -9.137 12.393 1.00 86.06 192 LEU A CA 1
ATOM 1573 C C . LEU A 1 192 ? -14.762 -7.674 12.001 1.00 86.06 192 LEU A C 1
ATOM 1575 O O . LEU A 1 192 ? -15.175 -6.755 12.712 1.00 86.06 192 LEU A O 1
ATOM 1579 N N . ILE A 1 193 ? -14.086 -7.434 10.874 1.00 85.88 193 ILE A N 1
ATOM 1580 C CA . ILE A 1 193 ? -13.874 -6.085 10.335 1.00 85.88 193 ILE A CA 1
ATOM 1581 C C . ILE A 1 193 ? -15.212 -5.461 9.931 1.00 85.88 193 ILE A C 1
ATOM 1583 O O . ILE A 1 193 ? -15.460 -4.309 10.295 1.00 85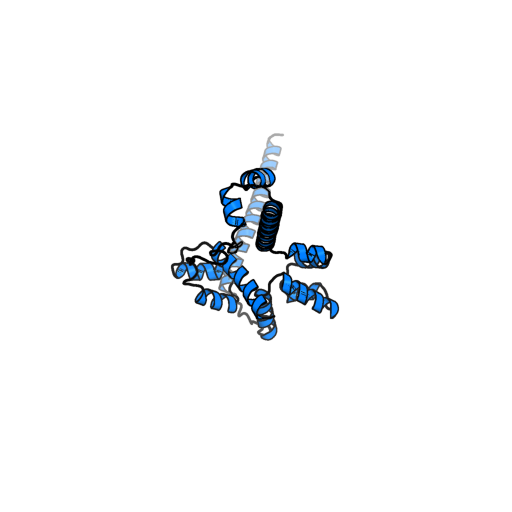.88 193 ILE A O 1
ATOM 1587 N N . ASN A 1 194 ? -16.074 -6.213 9.245 1.00 81.31 194 ASN A N 1
ATOM 1588 C CA . ASN A 1 194 ? -17.394 -5.750 8.809 1.00 81.31 194 ASN A CA 1
ATOM 1589 C C . ASN A 1 194 ? -18.322 -5.457 9.996 1.00 81.31 194 ASN A C 1
ATOM 1591 O O . ASN A 1 194 ? -19.077 -4.492 9.970 1.00 81.31 194 ASN A O 1
ATOM 1595 N N . GLN A 1 195 ? -18.186 -6.213 11.086 1.00 80.31 195 GLN A N 1
ATOM 1596 C CA . GLN A 1 195 ? -18.868 -5.953 12.358 1.00 80.31 195 GLN A CA 1
ATOM 1597 C C . GLN A 1 195 ? -18.287 -4.755 13.142 1.00 80.31 195 GLN A C 1
ATOM 1599 O O . GLN A 1 195 ? -18.779 -4.413 14.215 1.00 80.31 195 GLN A O 1
ATOM 1604 N N . GLY A 1 196 ? -17.227 -4.109 12.646 1.00 81.19 196 GLY A N 1
ATOM 1605 C CA . GLY A 1 196 ? -16.666 -2.893 13.238 1.00 81.19 196 GLY A CA 1
ATOM 1606 C C . GLY A 1 196 ? -15.641 -3.11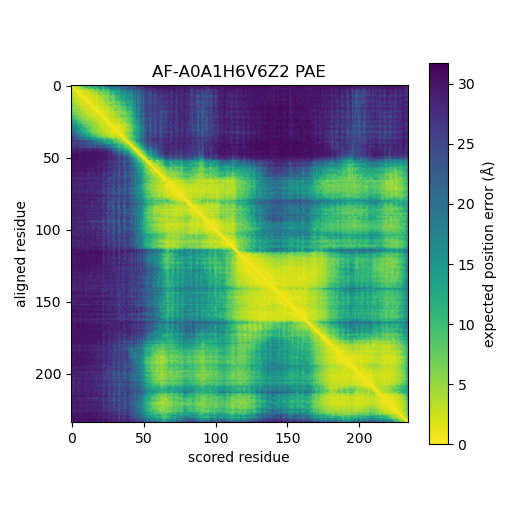0 14.353 1.00 81.19 196 GLY A C 1
ATOM 1607 O O . GLY A 1 196 ? -15.275 -2.144 15.033 1.00 81.19 196 GLY A O 1
ATOM 1608 N N . TYR A 1 197 ? -15.137 -4.333 14.542 1.00 83.50 197 TYR A N 1
ATOM 1609 C CA . TYR A 1 197 ? -14.147 -4.624 15.580 1.00 83.50 197 TYR A CA 1
ATOM 1610 C C . TYR A 1 197 ? -12.806 -3.913 15.323 1.00 83.50 197 TYR A C 1
ATOM 1612 O O . TYR A 1 197 ? -12.346 -3.711 14.194 1.00 83.50 197 TYR A O 1
ATOM 1620 N N . THR A 1 198 ? -12.133 -3.518 16.407 1.00 85.81 198 THR A N 1
ATOM 1621 C CA . THR A 1 198 ? -10.794 -2.915 16.341 1.00 85.81 198 THR A CA 1
ATOM 1622 C C . THR A 1 198 ? -9.728 -3.981 16.097 1.00 85.81 198 THR A C 1
ATOM 1624 O O . THR A 1 198 ? -9.874 -5.116 16.545 1.00 85.81 198 THR A O 1
ATOM 1627 N N . CYS A 1 199 ? -8.610 -3.621 15.449 1.00 85.94 199 CYS A N 1
ATOM 1628 C CA . CYS A 1 199 ? -7.530 -4.580 15.170 1.00 85.94 199 CYS A CA 1
ATOM 1629 C C . CYS A 1 199 ? -7.039 -5.289 16.437 1.00 85.94 199 CYS A C 1
ATOM 1631 O O . CYS A 1 199 ? -6.797 -6.485 16.397 1.00 85.94 199 CYS A O 1
ATOM 1633 N N . ASN A 1 200 ? -6.957 -4.577 17.564 1.00 88.31 200 ASN A N 1
ATOM 1634 C CA . ASN A 1 200 ? -6.510 -5.149 18.835 1.00 88.31 200 ASN A CA 1
ATOM 1635 C C . ASN A 1 200 ? -7.476 -6.225 19.350 1.00 88.31 200 ASN A C 1
ATOM 1637 O O . ASN A 1 200 ? -7.047 -7.227 19.915 1.00 88.31 200 ASN A O 1
ATOM 1641 N N . ARG A 1 201 ? -8.788 -6.027 19.163 1.00 88.44 201 ARG A N 1
ATOM 1642 C CA . ARG A 1 201 ? -9.799 -7.004 19.582 1.00 88.44 201 ARG A CA 1
ATOM 1643 C C . ARG A 1 201 ? -9.813 -8.210 18.650 1.00 88.44 201 ARG A C 1
ATOM 1645 O O . ARG A 1 201 ? -9.851 -9.333 19.137 1.00 88.44 201 ARG A O 1
ATOM 1652 N N . ILE A 1 202 ? -9.698 -7.979 17.343 1.00 89.69 202 ILE A N 1
ATOM 1653 C CA . ILE A 1 202 ? -9.561 -9.051 16.350 1.00 89.69 202 ILE A CA 1
ATOM 1654 C C . ILE A 1 202 ? -8.301 -9.873 16.656 1.00 89.69 202 ILE A C 1
ATOM 1656 O O . ILE A 1 202 ? -8.389 -11.085 16.772 1.00 89.69 202 ILE A O 1
ATOM 1660 N N . GLU A 1 203 ? -7.154 -9.238 16.899 1.00 90.62 203 GLU A N 1
ATOM 1661 C CA . GLU A 1 203 ? -5.907 -9.932 17.237 1.00 90.62 203 GLU A CA 1
ATOM 1662 C C . GLU A 1 203 ? -6.059 -10.875 18.438 1.00 90.62 203 GLU A C 1
ATOM 1664 O O . GLU A 1 203 ? -5.643 -12.029 18.357 1.00 90.62 203 GLU A O 1
ATOM 1669 N N . LYS A 1 204 ? -6.698 -10.420 19.525 1.00 90.12 204 LYS A N 1
ATOM 1670 C CA . LYS A 1 204 ? -6.969 -11.267 20.698 1.00 90.12 204 LYS A CA 1
ATOM 1671 C C . 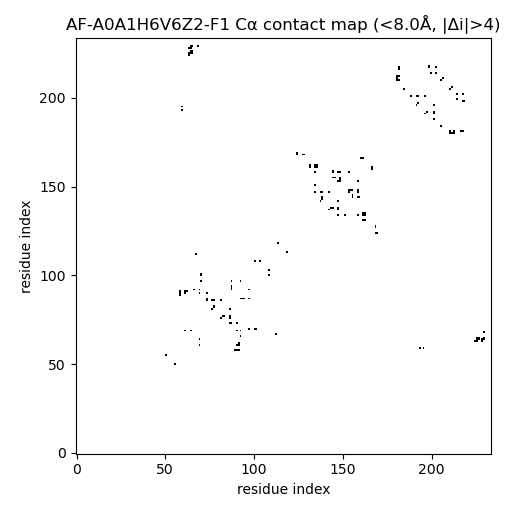LYS A 1 204 ? -7.791 -12.507 20.330 1.00 90.12 204 LYS A C 1
ATOM 1673 O O . LYS A 1 204 ? -7.433 -13.607 20.740 1.00 90.12 204 LYS A O 1
ATOM 1678 N N . ILE A 1 205 ? -8.838 -12.335 19.521 1.00 88.88 205 ILE A N 1
ATOM 1679 C CA . ILE A 1 205 ? -9.711 -13.431 19.075 1.00 88.88 205 ILE A CA 1
ATOM 1680 C C . ILE A 1 205 ? -8.933 -14.433 18.210 1.00 88.88 205 ILE A C 1
ATOM 1682 O O . ILE A 1 205 ? -9.061 -15.638 18.403 1.00 88.88 205 ILE A O 1
ATOM 1686 N N . ILE A 1 206 ? -8.107 -13.973 17.264 1.00 89.88 206 ILE A N 1
ATOM 1687 C CA . ILE A 1 206 ? -7.372 -14.891 16.376 1.00 89.88 206 ILE A CA 1
ATOM 1688 C C . ILE A 1 206 ? -6.247 -15.615 17.141 1.00 89.88 206 ILE A C 1
ATOM 1690 O O . ILE A 1 206 ? -5.976 -16.784 16.874 1.00 89.88 206 ILE A O 1
ATOM 1694 N N . ARG A 1 207 ? -5.612 -14.965 18.128 1.00 89.12 207 ARG A N 1
ATOM 1695 C CA . ARG A 1 207 ? -4.612 -15.612 18.999 1.00 89.12 207 ARG A CA 1
ATOM 1696 C C . ARG A 1 207 ? -5.221 -16.735 19.835 1.00 89.12 207 ARG A C 1
ATOM 1698 O O . ARG A 1 207 ? -4.614 -17.792 19.941 1.00 89.12 207 ARG A O 1
ATOM 1705 N N . GLN A 1 208 ? -6.435 -16.544 20.357 1.00 88.25 208 GLN A N 1
ATOM 1706 C CA . GLN A 1 208 ? -7.179 -17.612 21.040 1.00 88.25 208 GLN A CA 1
ATOM 1707 C C . GLN A 1 208 ? -7.474 -18.802 20.116 1.00 88.25 208 GLN A C 1
ATOM 1709 O O . GLN A 1 208 ? -7.523 -19.935 20.578 1.00 88.25 208 GLN A O 1
ATOM 1714 N N . LYS A 1 209 ? -7.610 -18.563 18.806 1.00 84.75 209 LYS A N 1
ATOM 1715 C CA . LYS A 1 209 ? -7.781 -19.607 17.783 1.00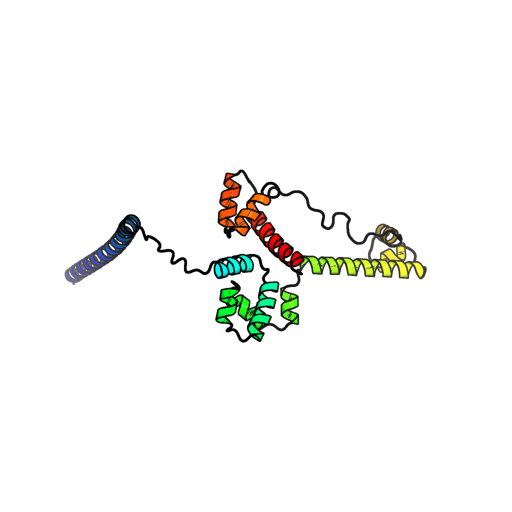 84.75 209 LYS A CA 1
ATOM 1716 C C . LYS A 1 209 ? -6.468 -20.263 17.328 1.00 84.75 209 LYS A C 1
ATOM 1718 O O . LYS A 1 209 ? -6.501 -21.080 16.416 1.00 84.75 209 LYS A O 1
ATOM 1723 N N . GLY A 1 210 ? -5.327 -19.916 17.932 1.00 85.12 210 GLY A N 1
ATOM 1724 C CA . GLY A 1 210 ? -4.028 -20.536 17.647 1.00 85.12 210 GLY A CA 1
ATOM 1725 C C . GLY A 1 210 ? -3.150 -19.798 16.631 1.00 85.12 210 GLY A C 1
ATOM 1726 O O . GLY A 1 210 ? -2.138 -20.339 16.188 1.00 85.12 210 GLY A O 1
ATOM 1727 N N . CYS A 1 211 ? -3.480 -18.561 16.247 1.00 84.69 211 CYS A N 1
ATOM 1728 C CA . CYS A 1 211 ? -2.616 -17.791 15.350 1.00 84.69 211 CYS A CA 1
ATOM 1729 C C . CYS A 1 211 ? -1.383 -17.237 16.080 1.00 84.69 211 CYS A C 1
ATOM 1731 O O . CYS A 1 211 ? -1.496 -16.464 17.033 1.00 84.69 211 CYS A O 1
ATOM 1733 N N . THR A 1 212 ? -0.198 -17.578 15.572 1.00 85.62 212 THR A N 1
ATOM 1734 C CA . THR A 1 212 ? 1.114 -17.116 16.063 1.00 85.62 212 THR A CA 1
ATOM 1735 C C . THR A 1 212 ? 1.630 -15.870 15.335 1.00 85.62 212 THR A C 1
ATOM 1737 O O . THR A 1 212 ? 2.739 -15.402 15.589 1.00 85.62 212 THR A O 1
ATOM 1740 N N . GLY A 1 213 ? 0.839 -15.318 14.411 1.00 80.06 213 GLY A N 1
ATOM 1741 C CA . GLY A 1 213 ? 1.221 -14.168 13.599 1.00 80.06 213 GLY A CA 1
ATOM 1742 C C . GLY A 1 213 ? 1.432 -12.877 14.403 1.00 80.06 213 GLY A C 1
ATOM 1743 O O . GLY A 1 213 ? 0.846 -12.651 15.460 1.00 80.06 213 GLY A O 1
ATOM 1744 N N . SER A 1 214 ? 2.254 -11.982 13.853 1.00 81.31 214 SER A N 1
ATOM 1745 C CA . SER A 1 214 ? 2.470 -10.631 14.384 1.00 81.31 214 SER A CA 1
ATOM 1746 C C . SER A 1 214 ? 1.246 -9.720 14.207 1.00 81.31 214 SER A C 1
ATOM 1748 O O . SER A 1 214 ? 0.588 -9.741 13.165 1.00 81.31 214 SER A O 1
ATOM 1750 N N . SER A 1 215 ? 1.017 -8.820 15.170 1.00 85.31 215 SER A N 1
ATOM 1751 C CA . SER A 1 215 ? -0.002 -7.755 15.105 1.00 85.31 215 SER A CA 1
ATOM 1752 C C . SER A 1 215 ? 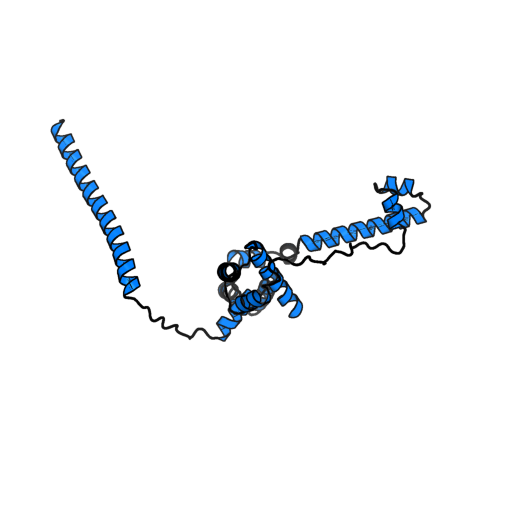0.104 -6.892 13.840 1.00 85.31 215 SER A C 1
ATOM 1754 O O . SER A 1 215 ? -0.887 -6.369 13.319 1.00 85.31 215 SER A O 1
ATOM 1756 N N . THR A 1 216 ? 1.316 -6.758 13.301 1.00 85.75 216 THR A N 1
ATOM 1757 C CA . THR A 1 216 ? 1.595 -5.967 12.103 1.00 85.75 216 THR A CA 1
ATOM 1758 C C . THR A 1 216 ? 1.003 -6.607 10.845 1.00 85.75 216 THR A C 1
ATOM 1760 O O . THR A 1 216 ? 0.524 -5.881 9.977 1.00 85.75 216 THR A O 1
ATOM 1763 N N . LEU A 1 217 ? 0.935 -7.944 10.762 1.00 87.25 217 LEU A N 1
ATOM 1764 C CA . LEU A 1 217 ? 0.312 -8.652 9.632 1.00 87.25 217 LEU A CA 1
ATOM 1765 C C . LEU A 1 217 ? -1.170 -8.296 9.506 1.00 87.25 217 LEU A C 1
ATOM 1767 O O . LEU A 1 217 ? -1.629 -7.967 8.415 1.00 87.25 217 LEU A O 1
ATOM 1771 N N . LEU A 1 218 ? -1.894 -8.270 10.628 1.00 89.25 218 LEU A N 1
ATOM 1772 C CA . LEU A 1 218 ? -3.304 -7.884 10.659 1.00 89.25 218 LEU A CA 1
ATOM 1773 C C . LEU A 1 218 ? -3.504 -6.421 10.240 1.00 89.25 218 LEU A C 1
ATOM 1775 O O . LEU A 1 218 ? -4.408 -6.112 9.463 1.00 89.25 218 LEU A O 1
ATOM 1779 N N . ARG A 1 219 ? -2.646 -5.508 10.715 1.00 88.38 219 ARG A N 1
ATOM 1780 C CA . ARG A 1 219 ? -2.691 -4.095 10.300 1.00 88.38 219 ARG A CA 1
ATOM 1781 C C . ARG A 1 219 ? -2.424 -3.937 8.804 1.00 88.38 219 ARG A C 1
ATOM 1783 O O . ARG A 1 219 ? -3.167 -3.224 8.134 1.00 88.38 219 ARG A O 1
ATOM 1790 N N . HIS A 1 220 ? -1.413 -4.621 8.269 1.00 88.81 220 HIS A N 1
ATOM 1791 C CA . HIS A 1 220 ? -1.120 -4.612 6.836 1.00 88.81 220 HIS A CA 1
ATOM 1792 C C . HIS A 1 220 ? -2.268 -5.192 6.014 1.00 88.81 220 HIS A C 1
ATOM 1794 O O . HIS A 1 220 ? -2.646 -4.596 5.005 1.00 88.81 220 HIS A O 1
ATOM 1800 N N . TYR A 1 221 ? -2.849 -6.306 6.460 1.00 88.69 221 TYR A N 1
ATOM 1801 C CA . TYR A 1 221 ? -4.006 -6.917 5.821 1.00 88.69 221 TYR A CA 1
ATOM 1802 C C . TYR A 1 221 ? -5.190 -5.951 5.773 1.00 88.69 221 TYR A C 1
ATOM 1804 O O . TYR A 1 221 ? -5.707 -5.674 4.695 1.00 88.69 221 TYR A O 1
ATOM 1812 N N . ARG A 1 222 ? -5.541 -5.331 6.906 1.00 86.56 222 ARG A N 1
ATOM 1813 C CA . ARG A 1 222 ? -6.617 -4.338 6.964 1.00 86.56 222 ARG A CA 1
ATOM 1814 C C . ARG A 1 222 ? -6.361 -3.157 6.030 1.00 86.56 222 ARG A C 1
ATOM 1816 O O . ARG A 1 222 ? -7.259 -2.766 5.296 1.00 86.56 222 ARG A O 1
ATOM 1823 N N . SER A 1 223 ? -5.153 -2.595 6.018 1.00 84.25 223 SER A N 1
ATOM 1824 C CA . SER A 1 223 ? -4.805 -1.502 5.097 1.00 84.25 223 SER A CA 1
ATOM 1825 C C . SER A 1 223 ? -4.908 -1.919 3.628 1.00 84.25 223 SER A C 1
ATOM 1827 O O . SER A 1 223 ? -5.317 -1.121 2.787 1.00 84.25 223 SER A O 1
ATOM 1829 N N . LYS A 1 224 ? -4.561 -3.170 3.309 1.00 83.81 224 LYS A N 1
ATOM 1830 C CA . LYS A 1 224 ? -4.687 -3.738 1.963 1.00 83.81 224 LYS A CA 1
ATOM 1831 C C . LYS A 1 224 ? -6.152 -3.936 1.571 1.00 83.81 224 LYS A C 1
ATOM 1833 O O . LYS A 1 224 ? -6.509 -3.588 0.453 1.00 83.81 224 LYS A O 1
ATOM 1838 N N . LEU A 1 225 ? -6.986 -4.438 2.481 1.00 83.19 225 LEU A N 1
ATOM 1839 C CA . LEU A 1 225 ? -8.427 -4.574 2.268 1.00 83.19 225 LEU A CA 1
ATOM 1840 C C . LEU A 1 225 ? -9.067 -3.238 1.902 1.00 83.19 225 LEU A C 1
ATOM 1842 O O . LEU A 1 225 ? -9.776 -3.171 0.908 1.00 83.19 225 LEU A O 1
ATOM 1846 N N . LYS A 1 226 ? -8.749 -2.157 2.628 1.00 80.38 226 LYS A N 1
ATOM 1847 C CA . LYS A 1 226 ? -9.255 -0.814 2.291 1.00 80.38 226 LYS A CA 1
ATOM 1848 C C . LYS A 1 226 ? -8.947 -0.424 0.845 1.00 80.38 226 LYS A C 1
ATOM 1850 O O . LYS A 1 226 ? -9.816 0.068 0.141 1.00 80.38 226 LYS A O 1
ATOM 1855 N N . LYS A 1 227 ? -7.719 -0.691 0.384 1.00 77.44 227 LYS A N 1
ATOM 1856 C CA . LYS A 1 227 ? -7.314 -0.436 -1.008 1.00 77.44 227 LYS A CA 1
ATOM 1857 C C . LYS A 1 227 ? -8.070 -1.310 -2.015 1.00 77.44 227 LYS A C 1
ATOM 1859 O O . LYS A 1 227 ? -8.365 -0.839 -3.105 1.00 77.44 227 LYS A O 1
ATOM 1864 N N . PHE A 1 228 ? -8.368 -2.564 -1.673 1.00 75.06 228 PHE A N 1
ATOM 1865 C CA . PHE A 1 228 ? -9.162 -3.448 -2.532 1.00 75.06 228 PHE A CA 1
ATOM 1866 C C . PHE A 1 228 ? -10.613 -2.997 -2.656 1.00 75.06 228 PHE A C 1
ATOM 1868 O O . PHE A 1 228 ? -11.121 -2.970 -3.768 1.00 75.06 228 PHE A O 1
ATOM 1875 N N . TYR A 1 229 ? -11.258 -2.613 -1.553 1.00 70.88 229 TYR A N 1
ATOM 1876 C CA . TYR A 1 229 ? -12.624 -2.091 -1.605 1.00 70.88 229 TYR A CA 1
ATOM 1877 C C . TYR A 1 229 ? -12.719 -0.848 -2.499 1.00 70.88 229 TYR A C 1
ATOM 1879 O O . TYR A 1 229 ? -13.663 -0.744 -3.263 1.00 70.88 229 TYR A O 1
ATOM 1887 N N . MET A 1 230 ? -11.714 0.035 -2.494 1.00 60.56 230 MET A N 1
ATOM 1888 C CA . MET A 1 230 ? -11.679 1.186 -3.413 1.00 60.56 230 MET A CA 1
ATOM 1889 C C . MET A 1 230 ? -11.574 0.786 -4.886 1.00 60.56 230 MET A C 1
ATOM 1891 O O . MET A 1 230 ? -12.298 1.328 -5.708 1.00 60.56 230 MET A O 1
ATOM 1895 N N . LYS A 1 231 ? -10.724 -0.192 -5.226 1.00 59.69 231 LYS A N 1
ATOM 1896 C CA . LYS A 1 231 ? -10.559 -0.644 -6.619 1.00 59.69 231 LYS A CA 1
ATOM 1897 C C . LYS A 1 231 ? -11.802 -1.294 -7.234 1.00 59.69 231 LYS A C 1
ATOM 1899 O O . LYS A 1 231 ? -11.835 -1.413 -8.446 1.00 59.69 231 LYS A O 1
ATOM 1904 N N . ASN A 1 232 ? -12.744 -1.764 -6.416 1.00 55.59 232 ASN A N 1
ATOM 1905 C CA . ASN A 1 232 ? -13.955 -2.457 -6.871 1.00 55.59 232 ASN A CA 1
ATOM 1906 C C . ASN A 1 232 ? -15.227 -1.590 -6.755 1.00 55.59 232 ASN A C 1
ATOM 1908 O O . ASN A 1 232 ? -16.319 -2.100 -6.983 1.00 55.59 232 ASN A O 1
ATOM 1912 N N . ILE A 1 233 ? -15.105 -0.329 -6.319 1.00 48.38 233 ILE A N 1
ATOM 1913 C CA . ILE A 1 233 ? -16.215 0.641 -6.229 1.00 48.38 233 ILE A CA 1
ATOM 1914 C C . ILE A 1 233 ? -16.179 1.643 -7.406 1.00 48.38 233 ILE A C 1
ATOM 1916 O O . ILE A 1 233 ? -17.174 2.320 -7.648 1.00 48.38 233 ILE A O 1
ATOM 1920 N N . ILE A 1 234 ? -15.060 1.704 -8.141 1.00 36.66 234 ILE A N 1
ATOM 1921 C CA . ILE A 1 234 ? -14.880 2.425 -9.416 1.00 36.66 234 ILE A CA 1
ATOM 1922 C C . ILE A 1 234 ? -15.072 1.423 -10.553 1.00 36.66 234 ILE A C 1
ATOM 1924 O O . ILE A 1 234 ? -15.733 1.781 -11.548 1.00 36.66 234 ILE A O 1
#

Radius of gyration: 32.71 Å; Cα contacts (8 Å, |Δi|>4): 99; chains: 1; bounding box: 64×51×109 Å

Organism: NCBI:txid84035

Mean predicted aligned error: 15.95 Å

Secondary structure (DSSP, 8-state):
-HHHHHHHHHHHHHHHHHHHHHHHHHHHHHHHHHHHHHHH----------S-HHHHHHHHHHHHS-HHHHHHHHHHHHHTT--HHHHHHHTT--HHHHHHHHTS-HHHHHHHHS-HHHHHHHHHHHHHHHHHHHHHHHHHTT--HHHHHHHTT--HHHHHHHTSTT--SS-TTTT--PPPTTGGGHHHHHHHHHTT--HHHHHHHHHHTT----HHHHHHHHHHHHHHHHHTT-

Nearest PDB structures (foldseek):
  8b4h-assembly1_A  TM=8.293E-01  e=1.468E-03  Geobacillus stearothermophilus
  8b4h-assembly1_D  TM=6.541E-01  e=4.486E-03  Geobacillus stearothermophilus
  2x48-assembly1_A  TM=1.002E+00  e=7.804E-01  Sulfolobus islandicus rod-shaped virus 1
  5ipl-assembly1_F  TM=2.315E-01  e=5.020E+00  Escherichia coli

pLDDT: mean 79.85, std 12.96, range [36.66, 95.88]